Protein AF-A0A162K7T9-F1 (afdb_monomer_lite)

Organism: NCBI:txid1081108

Secondary structure (DSSP, 8-state):
--HHHHHHH-GGGS---STTTTT-HHHHHHHHHHHHHHHHHHHHH-SPPPGGGHHHHHHHHHHHHHHHHHH---TT-TTTTTTTT-----HHHHHHHHHHHHHTTGGGSHHHHTHHHHHHHTSS-------------------TT-TTHHHH--SSHHHHHHHHHHHHHHHHHHHHHHHHHHTSS----

Foldseek 3Di:
DQPLLCCVQPPVHHGDPDPVSVLCSLLSVLLVQVLLVQLLCCLVVVDHDDPVVVVVSSVVSLVCLVVCVVPPDDDPCNPVPPCPSPDRDDSVSNVVSNVVCVVVCSCVDPSNVCSNVVSVVVPVPPPPPPPDDDDDDPPPPPDPPCPCVVVVCCPDPVNVVVVVVVVVVVVVVVVVVVVVVVVVPDDDD

Radius of gyration: 26.21 Å; chains: 1; bounding box: 85×44×58 Å

Structure (mmCIF, N/CA/C/O backbone):
data_AF-A0A162K7T9-F1
#
_entry.id   AF-A0A162K7T9-F1
#
loop_
_atom_site.group_PDB
_atom_site.id
_atom_site.type_symbol
_atom_site.label_atom_id
_atom_site.label_alt_id
_atom_site.label_comp_id
_atom_site.label_asym_id
_atom_site.label_entity_id
_atom_site.label_seq_id
_atom_site.pdbx_PDB_ins_code
_atom_site.Cartn_x
_atom_site.Cartn_y
_atom_site.Cartn_z
_atom_site.occupancy
_atom_site.B_iso_or_equiv
_atom_site.auth_seq_id
_atom_site.auth_comp_id
_atom_site.auth_asym_id
_atom_site.auth_atom_id
_atom_site.pdbx_PDB_model_num
ATOM 1 N N . MET A 1 1 ? 4.043 -11.817 -2.270 1.00 51.88 1 MET A N 1
ATOM 2 C CA . MET A 1 1 ? 3.450 -10.883 -1.290 1.00 51.88 1 MET A CA 1
ATOM 3 C C . MET A 1 1 ? 3.401 -9.496 -1.921 1.00 51.88 1 MET A C 1
ATOM 5 O O . MET A 1 1 ? 4.073 -9.288 -2.923 1.00 51.88 1 MET A O 1
ATOM 9 N N . LEU A 1 2 ? 2.568 -8.576 -1.422 1.00 69.12 2 LEU A N 1
ATOM 10 C CA . LEU A 1 2 ? 2.570 -7.189 -1.908 1.00 69.12 2 LEU A CA 1
ATOM 11 C C . LEU A 1 2 ? 3.899 -6.535 -1.505 1.00 69.12 2 LEU A C 1
ATOM 13 O O . LEU A 1 2 ? 4.200 -6.490 -0.314 1.00 69.12 2 LEU A O 1
ATOM 17 N N . ALA A 1 3 ? 4.668 -6.033 -2.476 1.00 72.00 3 ALA A N 1
ATOM 18 C CA . ALA A 1 3 ? 6.040 -5.558 -2.263 1.00 72.00 3 ALA A CA 1
ATOM 19 C C . ALA A 1 3 ? 6.159 -4.510 -1.142 1.00 72.00 3 ALA A C 1
ATOM 21 O O . ALA A 1 3 ? 7.093 -4.579 -0.353 1.00 72.00 3 ALA A O 1
ATOM 22 N N . GLY A 1 4 ? 5.181 -3.605 -1.014 1.00 73.38 4 GLY A N 1
ATOM 23 C CA . GLY A 1 4 ? 5.159 -2.609 0.064 1.00 73.38 4 GLY A CA 1
ATOM 24 C C . GLY A 1 4 ? 4.856 -3.173 1.454 1.00 73.38 4 GLY A C 1
ATOM 25 O O . GLY A 1 4 ? 5.320 -2.636 2.449 1.00 73.38 4 GLY A O 1
ATOM 26 N N . ILE A 1 5 ? 4.113 -4.278 1.555 1.00 77.56 5 ILE A N 1
ATOM 27 C CA . ILE A 1 5 ? 3.886 -4.951 2.845 1.00 77.56 5 ILE A CA 1
ATOM 28 C C . ILE A 1 5 ? 5.135 -5.740 3.238 1.00 77.56 5 ILE A C 1
ATOM 30 O O . ILE A 1 5 ? 5.533 -5.734 4.398 1.00 77.56 5 ILE A O 1
ATOM 34 N N . GLU A 1 6 ? 5.763 -6.406 2.269 1.00 73.94 6 GLU A N 1
ATOM 35 C CA . GLU A 1 6 ? 6.984 -7.184 2.478 1.00 73.94 6 GLU A CA 1
ATOM 36 C C . GLU A 1 6 ? 8.161 -6.292 2.877 1.00 73.94 6 GLU A C 1
ATOM 38 O O . GLU A 1 6 ? 8.822 -6.583 3.865 1.00 73.94 6 GLU A O 1
ATOM 43 N N . SER A 1 7 ? 8.366 -5.155 2.206 1.00 74.88 7 SER A N 1
ATOM 44 C CA . SER A 1 7 ? 9.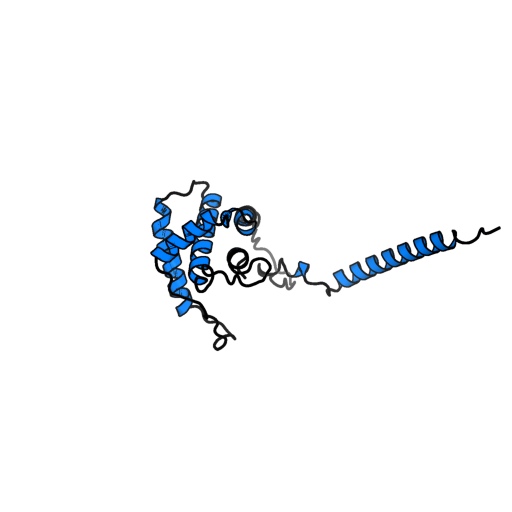427 -4.211 2.575 1.00 74.88 7 SER A CA 1
ATOM 45 C C . SER A 1 7 ? 9.265 -3.632 3.981 1.00 74.88 7 SER A C 1
ATOM 47 O O . SER A 1 7 ? 10.252 -3.245 4.594 1.00 74.88 7 SER A O 1
ATOM 49 N N . VAL A 1 8 ? 8.024 -3.537 4.472 1.00 77.44 8 VAL A N 1
ATOM 50 C CA . VAL A 1 8 ? 7.708 -2.933 5.773 1.00 77.44 8 VAL A CA 1
ATOM 51 C C . VAL A 1 8 ? 7.735 -3.964 6.901 1.00 77.44 8 VAL A C 1
ATOM 53 O O . VAL A 1 8 ? 8.314 -3.712 7.952 1.00 77.44 8 VAL A O 1
ATOM 56 N N . LEU A 1 9 ? 7.102 -5.123 6.710 1.00 76.75 9 LEU A N 1
ATOM 57 C CA . LEU A 1 9 ? 6.959 -6.143 7.756 1.00 76.75 9 LEU A CA 1
ATOM 58 C C . LEU A 1 9 ? 8.047 -7.217 7.716 1.00 76.75 9 LEU A C 1
ATOM 60 O O . LEU A 1 9 ? 8.221 -7.934 8.702 1.00 76.75 9 LEU A O 1
ATOM 64 N N . PHE A 1 10 ? 8.734 -7.366 6.585 1.00 77.75 10 PHE A N 1
ATOM 65 C CA . PHE A 1 10 ? 9.720 -8.416 6.354 1.00 77.75 10 PHE A CA 1
ATOM 66 C C . PHE A 1 10 ? 10.972 -7.894 5.625 1.00 77.75 10 PHE A C 1
ATOM 68 O O . PHE A 1 10 ? 11.331 -8.444 4.575 1.00 77.75 10 PHE A O 1
ATOM 75 N N . PRO A 1 11 ? 11.652 -6.840 6.121 1.00 68.56 11 PRO A N 1
ATO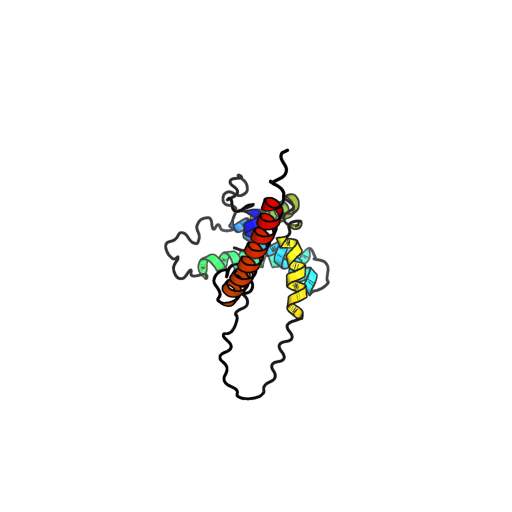M 76 C CA . PRO A 1 11 ? 12.896 -6.408 5.496 1.00 68.56 11 PRO A CA 1
ATOM 77 C C . PRO A 1 11 ? 13.895 -7.574 5.478 1.00 68.56 11 PRO A C 1
ATOM 79 O O . PRO A 1 11 ? 14.022 -8.328 6.442 1.00 68.56 11 PRO A O 1
ATOM 82 N N . GLU A 1 12 ? 14.546 -7.776 4.330 1.00 67.56 12 GLU A N 1
ATOM 83 C CA . GLU A 1 12 ? 15.472 -8.898 4.083 1.00 67.56 12 GLU A CA 1
ATOM 84 C C . GLU A 1 12 ? 14.843 -10.303 4.223 1.00 67.56 12 GLU A C 1
ATOM 86 O O . GLU A 1 12 ? 15.545 -11.307 4.350 1.00 67.56 12 GLU A O 1
ATOM 91 N N . GLY A 1 13 ? 13.509 -10.398 4.176 1.00 64.25 13 GLY A N 1
ATOM 92 C CA . GLY A 1 13 ? 12.773 -11.657 4.304 1.00 64.25 13 GLY A CA 1
ATOM 93 C C . GLY A 1 13 ? 12.639 -12.163 5.743 1.00 64.25 13 GLY A C 1
ATOM 94 O O . GLY A 1 13 ? 12.112 -13.257 5.956 1.00 64.25 13 GLY A O 1
ATOM 95 N N . GLN A 1 14 ? 13.079 -11.387 6.739 1.00 63.88 14 GLN A N 1
ATOM 96 C CA . GLN A 1 14 ? 12.895 -11.706 8.153 1.00 63.88 14 GLN A CA 1
ATOM 97 C C . GLN A 1 14 ? 11.735 -10.906 8.726 1.00 63.88 14 GLN A C 1
ATOM 99 O O . GLN A 1 14 ? 11.675 -9.692 8.563 1.00 63.88 14 GLN A O 1
ATOM 104 N N . LYS A 1 15 ? 10.815 -11.582 9.422 1.00 65.38 15 LYS A N 1
ATOM 105 C CA . LYS A 1 15 ? 9.697 -10.907 10.085 1.00 65.38 15 LYS A CA 1
ATOM 106 C C . LYS A 1 15 ? 10.239 -9.904 11.095 1.00 65.38 15 LYS A C 1
ATOM 108 O O . LYS A 1 15 ? 10.958 -10.295 12.013 1.00 65.38 15 LYS A O 1
ATOM 113 N N . LEU A 1 16 ? 9.845 -8.644 10.953 1.00 67.62 16 LEU A N 1
ATOM 114 C CA . LEU A 1 16 ? 10.204 -7.608 11.904 1.00 67.62 16 LEU A CA 1
ATOM 115 C C . LEU A 1 16 ? 9.576 -7.948 13.267 1.00 67.62 16 LEU A C 1
ATOM 117 O O . LEU A 1 16 ? 8.352 -8.012 13.405 1.00 67.62 16 LEU A O 1
ATOM 121 N N . GLU A 1 17 ? 10.410 -8.207 14.276 1.00 61.19 17 GLU A N 1
ATOM 122 C CA . GLU A 1 17 ? 9.952 -8.512 15.642 1.00 61.19 17 GLU A CA 1
ATOM 123 C C . GLU A 1 17 ? 9.748 -7.262 16.513 1.00 61.19 17 GLU A C 1
ATOM 125 O O . GLU A 1 17 ? 9.418 -7.378 17.703 1.00 61.19 17 GLU A O 1
ATOM 130 N N . GLU A 1 18 ? 9.937 -6.073 15.939 1.00 62.88 18 GLU A N 1
ATOM 131 C CA . GLU A 1 18 ? 9.784 -4.808 16.648 1.00 62.88 18 GLU A CA 1
ATOM 132 C C . GLU A 1 18 ? 8.355 -4.626 17.178 1.00 62.88 18 GLU A C 1
ATOM 134 O O . GLU A 1 18 ? 7.371 -5.068 16.579 1.00 62.88 18 GLU A O 1
ATOM 139 N N . GLU A 1 19 ? 8.235 -3.981 18.343 1.00 57.09 19 GLU A N 1
ATOM 140 C CA . GLU A 1 19 ? 6.956 -3.856 19.055 1.00 57.09 19 GLU A CA 1
ATOM 141 C C . GLU A 1 19 ? 5.883 -3.119 18.248 1.00 57.09 19 GLU A C 1
ATOM 143 O O . GLU A 1 19 ? 4.701 -3.421 18.401 1.00 57.09 19 GLU A O 1
ATOM 148 N N . TRP A 1 20 ? 6.272 -2.210 17.350 1.00 64.69 20 TRP A N 1
ATOM 149 C CA . TRP A 1 20 ? 5.328 -1.517 16.474 1.00 64.69 20 TRP A CA 1
ATOM 150 C C . TRP A 1 20 ? 4.831 -2.400 15.316 1.00 64.69 20 TRP A C 1
ATOM 152 O O . TRP A 1 20 ? 3.713 -2.216 14.854 1.00 64.69 20 TRP A O 1
ATOM 162 N N . ALA A 1 21 ? 5.594 -3.405 14.875 1.00 59.72 21 ALA A N 1
ATOM 163 C CA . ALA A 1 21 ? 5.170 -4.342 13.829 1.00 59.72 21 ALA A CA 1
ATOM 164 C C . ALA A 1 21 ? 4.362 -5.531 14.389 1.00 59.72 21 ALA A C 1
ATOM 166 O O . ALA A 1 21 ? 3.605 -6.191 13.665 1.00 59.72 21 ALA A O 1
ATOM 167 N N . LYS A 1 22 ? 4.477 -5.808 15.695 1.00 57.88 22 LYS A N 1
ATOM 168 C CA . LYS A 1 22 ? 3.726 -6.872 16.374 1.00 57.88 22 LYS A CA 1
ATOM 169 C C . LYS A 1 22 ? 2.227 -6.563 16.398 1.00 57.88 22 LYS A C 1
ATOM 171 O O . LYS A 1 22 ? 1.745 -5.746 17.173 1.00 57.88 22 LYS A O 1
ATOM 176 N N . GLY A 1 23 ? 1.476 -7.288 15.568 1.00 61.84 23 GLY A N 1
ATOM 177 C CA . GLY A 1 23 ? 0.011 -7.247 15.548 1.00 61.84 23 GLY A CA 1
ATOM 178 C C . GLY A 1 23 ? -0.592 -6.080 14.768 1.00 61.84 23 GLY A C 1
ATOM 179 O O . GLY A 1 23 ? -1.806 -5.924 14.814 1.00 61.84 23 GLY A O 1
ATOM 180 N N . GLN A 1 24 ? 0.229 -5.307 14.046 1.00 74.06 24 GLN A N 1
ATOM 181 C CA . GLN A 1 24 ? -0.216 -4.159 13.242 1.00 74.06 24 GLN A CA 1
ATOM 182 C C . GLN A 1 24 ? -0.278 -4.465 11.733 1.00 74.06 24 GLN A C 1
ATOM 184 O O . GLN A 1 24 ? -0.248 -3.572 10.890 1.00 74.06 24 GLN A O 1
ATOM 189 N N . THR A 1 25 ? -0.310 -5.747 11.355 1.00 83.00 25 THR A N 1
ATOM 190 C CA . THR A 1 25 ? -0.232 -6.178 9.951 1.00 83.00 25 THR A CA 1
ATOM 191 C C . THR A 1 25 ? -1.359 -5.585 9.108 1.00 83.00 25 THR A C 1
ATOM 193 O O . THR A 1 25 ? -1.114 -5.122 7.995 1.00 83.00 25 THR A O 1
ATOM 196 N N . THR A 1 26 ? -2.582 -5.551 9.638 1.00 88.19 26 THR A N 1
ATOM 197 C CA . THR A 1 26 ? -3.750 -5.025 8.917 1.00 88.19 26 THR A CA 1
ATOM 198 C C . THR A 1 26 ? -3.686 -3.507 8.769 1.00 88.19 26 THR A C 1
ATOM 200 O O . THR A 1 26 ? -4.075 -2.956 7.742 1.00 88.19 26 THR A O 1
ATOM 203 N N . GLU A 1 27 ? -3.170 -2.828 9.787 1.00 89.81 27 GLU A N 1
ATOM 204 C CA . GLU A 1 27 ? -2.948 -1.390 9.838 1.00 89.81 27 GLU A CA 1
ATOM 205 C C . GLU A 1 27 ? -1.896 -0.984 8.797 1.00 89.81 27 GLU A C 1
ATOM 207 O O . GLU A 1 27 ? -2.123 -0.049 8.028 1.00 89.81 27 GLU A O 1
ATOM 212 N N . VAL A 1 28 ? -0.796 -1.742 8.694 1.00 88.69 28 VAL A N 1
ATOM 213 C CA . VAL A 1 28 ? 0.230 -1.562 7.654 1.00 88.69 28 VAL A CA 1
ATOM 214 C C . VAL A 1 28 ? -0.359 -1.761 6.261 1.00 88.69 28 VAL A C 1
ATOM 216 O O . VAL A 1 28 ? -0.149 -0.922 5.388 1.00 88.69 28 VAL A O 1
ATOM 219 N N . VAL A 1 29 ? -1.147 -2.824 6.044 1.00 89.75 29 VAL A N 1
ATOM 220 C CA . VAL A 1 29 ? -1.851 -3.040 4.765 1.00 89.75 29 VAL A CA 1
ATOM 221 C C . VAL A 1 29 ? -2.704 -1.819 4.417 1.00 89.75 29 VAL A C 1
ATOM 223 O O . VAL A 1 29 ? -2.675 -1.347 3.281 1.00 89.75 29 VAL A O 1
ATOM 226 N N . ALA A 1 30 ? -3.445 -1.285 5.389 1.00 91.38 30 ALA A N 1
ATOM 227 C CA . ALA A 1 30 ? -4.316 -0.137 5.183 1.00 91.38 30 ALA A CA 1
ATOM 228 C C . ALA A 1 30 ? -3.534 1.126 4.783 1.00 91.38 30 ALA A C 1
ATOM 230 O O . ALA A 1 30 ? -3.926 1.811 3.835 1.00 91.38 30 ALA A O 1
ATOM 231 N N . ALA A 1 31 ? -2.417 1.406 5.459 1.00 91.38 31 ALA A N 1
ATOM 232 C CA . ALA A 1 31 ? -1.551 2.537 5.137 1.00 91.38 31 ALA A CA 1
ATOM 233 C C . ALA A 1 31 ? -0.890 2.383 3.758 1.00 91.38 31 ALA A C 1
ATOM 235 O O . ALA A 1 31 ? -0.884 3.328 2.967 1.00 91.38 31 ALA A O 1
ATOM 236 N N . VAL A 1 32 ? -0.407 1.183 3.418 1.00 90.56 32 VAL A N 1
ATOM 237 C CA . VAL A 1 32 ? 0.152 0.891 2.089 1.00 90.56 32 VAL A CA 1
ATOM 238 C C . VAL A 1 32 ? -0.901 1.117 1.003 1.00 90.56 32 VAL A C 1
ATOM 240 O O . VAL A 1 32 ? -0.631 1.829 0.037 1.00 90.56 32 VAL A O 1
ATOM 243 N N . LEU A 1 33 ? -2.119 0.588 1.170 1.00 91.38 33 LEU A N 1
ATOM 244 C CA . LEU A 1 33 ? -3.219 0.801 0.222 1.00 91.38 33 LEU A CA 1
ATOM 245 C C . LEU A 1 33 ? -3.550 2.285 0.048 1.00 91.38 33 LEU A C 1
ATOM 247 O O . LEU A 1 33 ? -3.782 2.732 -1.077 1.00 91.38 33 LEU A O 1
ATOM 251 N N . TYR A 1 34 ? -3.539 3.055 1.137 1.00 91.88 34 TYR A N 1
ATOM 252 C CA . TYR A 1 34 ? -3.752 4.496 1.088 1.00 91.88 34 TYR A CA 1
ATOM 253 C C . TYR A 1 34 ? -2.683 5.182 0.238 1.00 91.88 34 TYR A C 1
ATOM 255 O O . TYR A 1 34 ? -3.016 5.826 -0.755 1.00 91.88 34 TYR A O 1
ATOM 263 N N . HIS A 1 35 ? -1.403 4.987 0.555 1.00 89.94 35 HIS A N 1
ATOM 264 C CA . HIS A 1 35 ? -0.312 5.634 -0.173 1.00 89.94 35 HIS A CA 1
ATOM 265 C C . HIS A 1 35 ? -0.255 5.223 -1.646 1.00 89.94 35 HIS A C 1
ATOM 267 O O . HIS A 1 35 ? -0.051 6.082 -2.504 1.00 89.94 35 HIS A O 1
ATOM 273 N N . VAL A 1 36 ? -0.512 3.951 -1.961 1.00 90.25 36 VAL A N 1
ATOM 274 C CA . VAL A 1 36 ? -0.619 3.478 -3.349 1.00 90.25 36 VAL A CA 1
ATOM 275 C C . VAL A 1 36 ? -1.760 4.182 -4.080 1.00 90.25 36 VAL A C 1
ATOM 277 O O . VAL A 1 36 ? -1.550 4.693 -5.177 1.00 90.25 36 VAL A O 1
ATOM 280 N N . THR A 1 37 ? -2.946 4.263 -3.469 1.00 89.12 37 THR A N 1
ATOM 281 C CA . THR A 1 37 ? -4.121 4.917 -4.070 1.00 89.12 37 THR A CA 1
ATOM 282 C C . THR A 1 37 ? -3.846 6.392 -4.341 1.00 89.12 37 THR A C 1
ATOM 284 O O . THR A 1 37 ? -4.098 6.880 -5.442 1.00 89.12 37 THR A O 1
ATOM 287 N N . MET A 1 38 ? -3.260 7.089 -3.366 1.00 87.50 38 MET A N 1
ATOM 288 C CA . MET A 1 38 ? -2.898 8.499 -3.496 1.00 87.50 38 MET A CA 1
ATOM 289 C C . MET A 1 38 ? -1.860 8.720 -4.595 1.00 87.50 38 MET A C 1
ATOM 291 O O . MET A 1 38 ? -2.005 9.625 -5.416 1.00 87.50 38 MET A O 1
ATOM 295 N N . ARG A 1 39 ? -0.820 7.880 -4.643 1.00 87.06 39 ARG A N 1
ATOM 296 C CA . ARG A 1 39 ? 0.234 7.975 -5.655 1.00 87.06 39 ARG A CA 1
ATOM 297 C C . ARG A 1 39 ? -0.310 7.705 -7.053 1.00 87.06 39 ARG A C 1
ATOM 299 O O . ARG A 1 39 ? -0.008 8.460 -7.972 1.00 87.06 39 ARG A O 1
ATOM 306 N N . PHE A 1 40 ? -1.143 6.679 -7.197 1.00 85.88 40 PHE A N 1
ATOM 307 C CA . PHE A 1 40 ? -1.804 6.336 -8.451 1.00 85.88 40 PHE A CA 1
ATOM 308 C C . PHE A 1 40 ? -2.685 7.483 -8.961 1.00 85.88 40 PHE A C 1
ATOM 310 O O . PHE A 1 40 ? -2.580 7.869 -10.125 1.00 85.88 40 PHE A O 1
ATOM 317 N N . GLN A 1 41 ? -3.509 8.076 -8.093 1.00 84.12 41 GLN A N 1
ATOM 318 C CA . GLN A 1 41 ? -4.354 9.221 -8.448 1.00 84.12 41 GLN A CA 1
ATOM 319 C C . GLN A 1 41 ? -3.528 10.448 -8.843 1.00 84.12 41 GLN A C 1
ATOM 321 O O . GLN A 1 41 ? -3.837 11.085 -9.846 1.00 84.12 41 GLN A O 1
ATOM 326 N N . ALA A 1 42 ? -2.450 10.747 -8.114 1.00 84.56 42 ALA A N 1
ATOM 327 C CA . ALA A 1 42 ? -1.571 11.870 -8.437 1.00 84.56 42 ALA A CA 1
ATOM 328 C C . ALA A 1 42 ? -0.942 11.738 -9.835 1.00 84.56 42 ALA A C 1
ATOM 330 O O . ALA A 1 42 ? -0.848 12.723 -10.565 1.00 84.56 42 ALA A O 1
ATOM 331 N N . ILE A 1 43 ? -0.532 10.523 -10.220 1.00 83.75 43 ILE A N 1
ATOM 332 C CA . ILE A 1 43 ? 0.072 10.259 -11.533 1.00 83.75 43 ILE A CA 1
ATOM 333 C C . ILE A 1 43 ? -0.988 10.295 -12.643 1.00 83.75 43 ILE A C 1
ATOM 335 O O . ILE A 1 43 ? -0.768 10.916 -13.677 1.00 83.75 43 ILE A O 1
ATOM 339 N N . THR A 1 44 ? -2.137 9.646 -12.436 1.00 81.25 44 THR A N 1
ATOM 340 C CA . THR A 1 44 ? -3.169 9.483 -13.478 1.00 81.25 44 THR A CA 1
ATOM 341 C C . THR A 1 44 ? -4.017 10.730 -13.704 1.00 81.25 44 THR A C 1
ATOM 343 O O . THR A 1 44 ? -4.339 11.047 -14.846 1.00 81.25 44 THR A O 1
ATOM 346 N N . ALA A 1 45 ? -4.378 11.456 -12.644 1.00 78.94 45 ALA A N 1
ATOM 347 C CA . ALA A 1 45 ? -5.172 12.675 -12.759 1.00 78.94 45 ALA A CA 1
ATOM 348 C C . ALA A 1 45 ? -4.313 13.902 -13.099 1.00 78.94 45 ALA A C 1
ATOM 350 O O . ALA A 1 45 ? -4.850 14.914 -13.541 1.00 78.94 45 ALA A O 1
ATOM 351 N N . GLY A 1 46 ? -2.995 13.846 -12.864 1.00 67.81 46 GLY A N 1
ATOM 352 C CA . GLY A 1 46 ? -2.090 14.987 -13.038 1.00 67.81 46 GLY A CA 1
ATOM 353 C C . GLY A 1 46 ? -2.390 16.168 -12.102 1.00 67.81 46 GLY A C 1
ATOM 354 O O . GLY A 1 46 ? -1.876 17.265 -12.313 1.00 67.81 46 GLY A O 1
ATOM 355 N N . VAL A 1 47 ? -3.229 15.962 -11.081 1.00 62.78 47 VAL A N 1
ATOM 356 C CA . VAL A 1 47 ? -3.627 16.972 -10.094 1.00 62.78 47 VAL A CA 1
ATOM 357 C C . VAL A 1 47 ? -2.941 16.652 -8.763 1.00 62.78 47 VAL A C 1
ATOM 359 O O . VAL A 1 47 ? -2.900 15.482 -8.367 1.00 62.78 47 VAL A O 1
ATOM 362 N N . PRO A 1 48 ? -2.389 17.657 -8.057 1.00 62.88 48 PRO A N 1
ATOM 363 C CA . PRO A 1 48 ? -1.849 17.450 -6.724 1.00 62.88 48 PRO A CA 1
ATOM 364 C C . PRO A 1 48 ? -2.923 16.910 -5.780 1.00 62.88 48 PRO A C 1
ATOM 366 O O . PRO A 1 48 ? -4.086 17.302 -5.826 1.00 62.88 48 PRO A O 1
ATOM 369 N N . 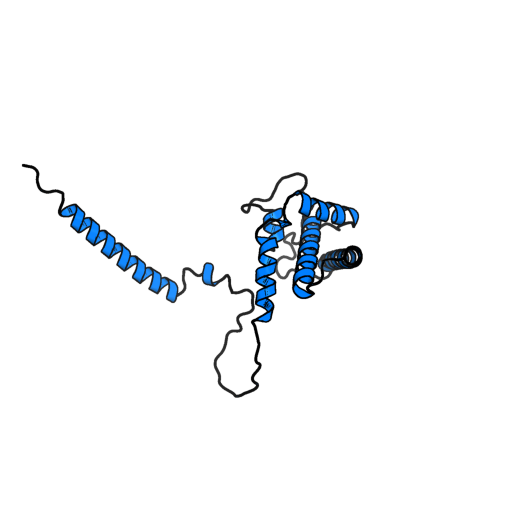ILE A 1 49 ? -2.492 16.002 -4.913 1.00 65.69 49 ILE A N 1
ATOM 370 C CA . ILE A 1 49 ? -3.304 15.401 -3.862 1.00 65.69 49 ILE A CA 1
ATOM 371 C C . ILE A 1 49 ? -3.952 16.499 -3.007 1.00 65.69 49 ILE A C 1
ATOM 373 O O . ILE A 1 49 ? -3.249 17.272 -2.356 1.00 65.69 49 ILE A O 1
ATOM 377 N N . ASP A 1 50 ? -5.283 16.531 -2.991 1.00 69.69 50 ASP A N 1
ATOM 378 C CA . ASP A 1 50 ? -6.065 17.408 -2.122 1.00 69.69 50 ASP A CA 1
ATOM 379 C C . ASP A 1 50 ? -6.363 16.717 -0.780 1.00 69.69 50 ASP A C 1
ATOM 381 O O . ASP A 1 50 ? -6.709 15.530 -0.739 1.00 69.69 50 ASP A O 1
ATOM 385 N N . SER A 1 51 ? -6.264 17.465 0.322 1.00 70.50 51 SER A N 1
ATOM 386 C CA . SER A 1 51 ? -6.616 16.992 1.666 1.00 70.50 51 SER A CA 1
ATOM 387 C C . SER A 1 51 ? -8.071 16.533 1.765 1.00 70.50 51 SER A C 1
ATOM 389 O O . SER A 1 51 ? -8.373 15.630 2.548 1.00 70.50 51 SER A O 1
ATOM 391 N N . ASP A 1 52 ? -8.956 17.079 0.928 1.00 77.12 52 ASP A N 1
ATOM 392 C CA . ASP A 1 52 ? -10.376 16.711 0.899 1.00 77.12 52 ASP A CA 1
ATOM 393 C C . ASP A 1 52 ? -10.601 15.262 0.430 1.00 77.12 52 ASP A C 1
ATOM 395 O O . ASP A 1 52 ? -11.608 14.635 0.771 1.00 77.12 52 ASP A O 1
ATOM 399 N N . SER A 1 53 ? -9.623 14.674 -0.270 1.00 79.88 53 SER A N 1
ATOM 400 C CA . SER A 1 53 ? -9.669 13.276 -0.721 1.00 79.88 53 SER A CA 1
ATOM 401 C C . SER A 1 53 ? -9.339 12.272 0.393 1.00 79.88 53 SER A C 1
ATOM 403 O O . SER A 1 53 ? -9.640 11.084 0.266 1.00 79.88 53 SER A O 1
ATOM 405 N N . TYR A 1 54 ? -8.782 12.724 1.522 1.00 85.31 54 TYR A N 1
ATOM 406 C CA . TYR A 1 54 ? -8.352 11.846 2.615 1.00 85.31 54 TYR A CA 1
ATOM 407 C C . TYR A 1 54 ? -9.512 11.064 3.244 1.00 85.31 54 TYR A C 1
ATOM 409 O O . TYR A 1 54 ? -9.501 9.833 3.325 1.00 85.31 54 TYR A O 1
ATOM 417 N N . ALA A 1 55 ? -10.542 11.784 3.696 1.00 87.88 55 ALA A N 1
ATOM 418 C CA . ALA A 1 55 ? -11.680 11.207 4.402 1.00 87.88 55 ALA A CA 1
ATOM 419 C C . ALA A 1 55 ? -12.455 10.146 3.588 1.00 87.88 55 ALA A C 1
ATOM 421 O O . ALA A 1 55 ? -12.746 9.087 4.162 1.00 87.88 55 ALA A O 1
ATOM 422 N N . PRO A 1 56 ? -12.792 10.366 2.297 1.00 90.06 56 PRO A N 1
ATOM 423 C CA . PRO A 1 56 ? -13.475 9.351 1.499 1.00 90.06 56 PRO A CA 1
ATOM 424 C C . PRO A 1 56 ? -12.596 8.123 1.237 1.00 90.06 56 PRO A C 1
ATOM 426 O O . PRO A 1 56 ? -13.083 7.005 1.399 1.00 90.06 56 PRO A O 1
ATOM 429 N N . ILE A 1 57 ? -11.306 8.299 0.929 1.00 90.44 57 ILE A N 1
ATOM 430 C CA . ILE A 1 57 ? -10.393 7.178 0.652 1.00 90.44 57 ILE A CA 1
ATOM 431 C C . ILE A 1 57 ? -10.185 6.323 1.903 1.00 90.44 57 ILE A C 1
ATOM 433 O O . ILE A 1 57 ? -10.304 5.100 1.844 1.00 90.44 57 ILE A O 1
ATOM 437 N N . ARG A 1 58 ? -9.970 6.950 3.065 1.00 93.06 58 ARG A N 1
ATOM 438 C CA . ARG A 1 58 ? -9.880 6.233 4.345 1.00 93.06 58 ARG A CA 1
ATOM 439 C C . ARG A 1 58 ? -11.128 5.394 4.612 1.00 93.06 58 ARG A C 1
ATOM 441 O O . ARG A 1 58 ? -11.021 4.233 5.001 1.00 93.06 58 ARG A O 1
ATOM 448 N N . LYS A 1 59 ? -12.321 5.971 4.420 1.00 93.12 59 LYS A N 1
ATOM 449 C CA . LYS A 1 59 ? -13.588 5.256 4.635 1.00 93.12 59 LYS A CA 1
ATOM 450 C C . LYS A 1 59 ? -13.707 4.047 3.704 1.00 93.12 59 LYS A C 1
ATOM 452 O O . LYS A 1 59 ? -14.148 2.989 4.151 1.00 93.12 59 LYS A O 1
ATOM 457 N N . GLU A 1 60 ? -13.305 4.204 2.448 1.00 93.31 60 GLU A N 1
ATOM 458 C CA . GLU A 1 60 ? -13.352 3.133 1.457 1.00 93.31 60 GLU A CA 1
ATOM 459 C C . GLU A 1 60 ? -12.376 2.002 1.796 1.00 93.31 60 GLU A C 1
ATOM 461 O O . GLU A 1 60 ? -12.780 0.844 1.846 1.00 93.31 60 GLU A O 1
ATOM 466 N N . ILE A 1 61 ? -11.129 2.321 2.151 1.00 93.19 61 ILE A N 1
ATOM 467 C CA . ILE A 1 61 ? -10.128 1.315 2.536 1.00 93.19 61 ILE A CA 1
ATOM 468 C C . ILE A 1 61 ? -10.589 0.523 3.764 1.00 93.19 61 ILE A C 1
ATOM 470 O O . ILE A 1 61 ? -10.563 -0.707 3.747 1.00 93.19 61 ILE A O 1
ATOM 474 N N . LEU A 1 62 ? -11.078 1.195 4.812 1.00 92.75 62 LEU A N 1
ATOM 475 C CA . LEU A 1 62 ? -11.598 0.511 6.003 1.00 92.75 62 LEU A CA 1
ATOM 476 C C . LEU A 1 62 ? -12.809 -0.378 5.677 1.00 92.75 62 LEU A C 1
ATOM 478 O O . LEU A 1 62 ? -12.949 -1.467 6.237 1.00 92.75 62 LEU A O 1
ATOM 482 N N . SER A 1 63 ? -13.671 0.063 4.756 1.00 92.50 63 SER A N 1
ATOM 483 C CA . SER A 1 63 ? -14.801 -0.726 4.256 1.00 92.50 63 SER A CA 1
ATOM 484 C C . SER A 1 63 ? -14.324 -1.980 3.515 1.00 92.50 63 SER A C 1
ATOM 486 O O . SER A 1 63 ? -14.781 -3.080 3.830 1.00 92.50 63 SER A O 1
ATOM 488 N N . ILE A 1 64 ? -13.365 -1.842 2.593 1.00 91.81 64 ILE A N 1
ATOM 489 C CA . ILE A 1 64 ? -12.778 -2.953 1.830 1.00 91.81 64 ILE A CA 1
ATOM 49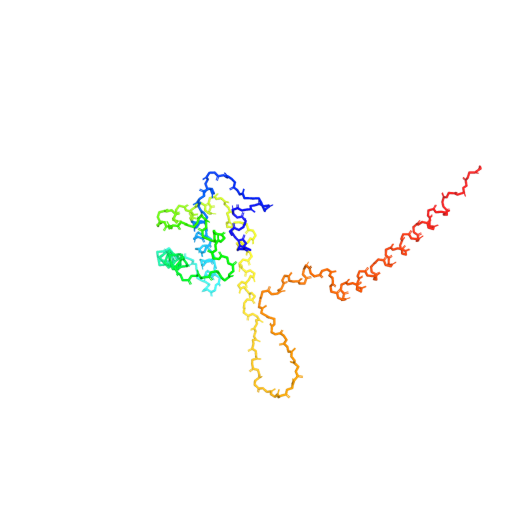0 C C . ILE A 1 64 ? -12.125 -3.969 2.770 1.00 91.81 64 ILE A C 1
ATOM 492 O O . ILE A 1 64 ? -12.426 -5.156 2.677 1.00 91.81 64 ILE A O 1
ATOM 496 N N . LEU A 1 65 ? -11.300 -3.525 3.722 1.00 90.19 65 LEU A N 1
ATOM 497 C CA . LEU A 1 65 ? -10.650 -4.415 4.691 1.00 90.19 65 LEU A CA 1
ATOM 498 C C . LEU A 1 65 ? -11.671 -5.144 5.578 1.00 90.19 65 LEU A C 1
ATOM 500 O O . LEU A 1 65 ? -11.509 -6.326 5.885 1.00 90.19 65 LEU A O 1
ATOM 504 N N . GLY A 1 66 ? -12.757 -4.464 5.955 1.00 87.75 66 GLY A N 1
ATOM 505 C CA . GLY A 1 66 ? -13.857 -5.068 6.705 1.00 87.75 66 GLY A CA 1
ATOM 506 C C . GLY A 1 66 ? -14.639 -6.120 5.908 1.00 87.75 66 GLY A C 1
ATOM 507 O O . GLY A 1 66 ? -15.085 -7.115 6.486 1.00 87.75 66 GLY A O 1
ATOM 508 N N . LYS A 1 67 ? -14.803 -5.917 4.595 1.00 89.19 67 LYS A N 1
ATOM 509 C CA . LYS A 1 67 ? -15.444 -6.877 3.682 1.00 89.19 67 LYS A CA 1
ATOM 510 C C . LYS A 1 67 ? -14.539 -8.052 3.348 1.00 89.19 67 LYS A C 1
ATOM 512 O O . LYS A 1 67 ? -15.023 -9.178 3.340 1.00 89.19 67 LYS A O 1
ATOM 517 N N . ALA A 1 68 ? -13.240 -7.815 3.159 1.00 86.94 68 ALA A N 1
ATOM 518 C CA . ALA A 1 68 ? -12.267 -8.843 2.802 1.00 86.94 68 ALA A CA 1
ATOM 519 C C . ALA A 1 68 ? -12.352 -10.049 3.749 1.00 86.94 68 ALA A C 1
ATOM 521 O O . ALA A 1 68 ? -12.473 -11.179 3.292 1.00 86.94 68 ALA A O 1
ATOM 522 N N . ARG A 1 69 ? -12.443 -9.804 5.063 1.00 80.56 69 ARG A N 1
ATOM 523 C CA . ARG A 1 69 ? -12.598 -10.864 6.074 1.00 80.56 69 ARG A CA 1
ATOM 524 C C . ARG A 1 69 ? -13.859 -11.724 5.911 1.00 80.56 69 ARG A C 1
ATOM 526 O O . ARG A 1 69 ? -13.887 -12.860 6.371 1.00 80.56 69 ARG A O 1
ATOM 533 N N . LYS A 1 70 ? -14.932 -11.169 5.349 1.00 83.75 70 LYS A N 1
ATOM 534 C CA . LYS A 1 70 ? -16.235 -11.838 5.214 1.00 83.75 70 LYS A CA 1
ATOM 535 C C . LYS A 1 70 ? -16.414 -12.500 3.853 1.00 83.75 70 LYS A C 1
ATOM 537 O O . LYS A 1 70 ? -17.139 -13.481 3.756 1.00 83.75 70 LYS A O 1
ATOM 542 N N . GLU A 1 71 ? -15.813 -11.917 2.823 1.00 85.88 71 GLU A N 1
ATOM 543 C CA . GLU A 1 71 ? -16.093 -12.240 1.424 1.00 85.88 71 GLU A CA 1
ATOM 544 C C . GLU A 1 71 ? -14.956 -13.029 0.760 1.00 85.88 71 GLU A C 1
ATOM 546 O O . GLU A 1 71 ? -15.207 -13.757 -0.198 1.00 85.88 71 GLU A O 1
ATOM 551 N N . VAL A 1 72 ? -13.716 -12.933 1.258 1.00 83.19 72 VAL A N 1
ATOM 552 C CA . VAL A 1 72 ? -12.576 -13.656 0.680 1.00 83.19 72 VAL A CA 1
ATOM 553 C C . VAL A 1 72 ? -12.517 -15.072 1.246 1.00 83.19 72 VAL A C 1
ATOM 555 O O . VAL A 1 72 ? -12.298 -15.281 2.440 1.00 83.19 72 VAL A O 1
ATOM 558 N N . VAL A 1 73 ? -12.690 -16.048 0.357 1.00 77.06 73 VAL A N 1
ATOM 559 C CA . VAL A 1 73 ? -12.576 -17.478 0.654 1.00 77.06 73 VAL A CA 1
ATOM 560 C C . VAL A 1 73 ? -11.237 -17.985 0.129 1.00 77.06 73 VAL A C 1
ATOM 562 O O . VAL A 1 73 ? -10.938 -17.851 -1.058 1.00 77.06 73 VAL A O 1
ATOM 565 N N . PHE A 1 74 ? -10.431 -18.584 1.005 1.00 71.62 74 PHE A N 1
ATOM 566 C CA . PHE A 1 74 ? -9.161 -19.191 0.620 1.00 71.62 74 PHE A CA 1
ATOM 567 C C . PHE A 1 74 ? -9.362 -20.655 0.237 1.00 71.62 74 PHE A C 1
ATOM 569 O O . PHE A 1 74 ? -9.476 -21.522 1.101 1.00 71.62 74 PHE A O 1
ATOM 576 N N . VAL A 1 75 ? -9.366 -20.943 -1.064 1.00 69.38 75 VAL A N 1
ATOM 577 C CA . VAL A 1 75 ? -9.435 -22.325 -1.555 1.00 69.38 75 VAL A CA 1
ATOM 578 C C . VAL A 1 75 ? -8.137 -23.053 -1.186 1.00 69.38 75 VAL A C 1
ATOM 580 O O . VAL A 1 75 ? -7.066 -22.699 -1.675 1.00 69.38 75 VAL A O 1
ATOM 583 N N . GLY A 1 76 ? -8.233 -24.066 -0.319 1.00 67.38 76 GLY A N 1
ATOM 584 C CA . GLY A 1 76 ? -7.101 -24.907 0.095 1.00 67.38 76 GLY A CA 1
ATOM 585 C C . GLY A 1 76 ? -6.332 -24.444 1.340 1.00 67.38 76 GLY A C 1
ATOM 586 O O . GLY A 1 76 ? -5.338 -25.076 1.689 1.00 67.38 76 GLY A O 1
ATOM 587 N N . ALA A 1 77 ? -6.779 -23.385 2.025 1.00 61.31 77 ALA A N 1
ATOM 588 C CA . ALA A 1 77 ? -6.163 -22.886 3.265 1.00 61.31 77 ALA A CA 1
ATOM 589 C C . ALA A 1 77 ? -7.192 -22.608 4.379 1.00 61.31 77 ALA A C 1
ATOM 591 O O . ALA A 1 77 ? -6.945 -21.806 5.278 1.00 61.31 77 ALA A O 1
ATOM 592 N N . GLU A 1 78 ? -8.346 -23.276 4.313 1.00 56.56 78 GLU A N 1
ATOM 593 C CA . GLU A 1 78 ? -9.504 -23.059 5.194 1.00 56.56 78 GLU A CA 1
ATOM 594 C C . GLU A 1 78 ? -9.164 -23.261 6.685 1.00 56.56 78 GLU A C 1
ATOM 596 O O . GLU A 1 78 ? -9.641 -22.500 7.524 1.00 56.56 78 GLU A O 1
ATOM 601 N N . ASP A 1 79 ? -8.247 -24.187 6.997 1.00 53.38 79 ASP A N 1
ATOM 602 C CA . ASP A 1 79 ? -7.790 -24.499 8.363 1.00 53.38 79 ASP A CA 1
ATOM 603 C C . ASP A 1 79 ? -6.411 -23.903 8.720 1.00 53.38 79 ASP A C 1
ATOM 605 O O . ASP A 1 79 ? -5.907 -24.100 9.825 1.00 53.38 79 ASP A O 1
ATOM 609 N N . ALA A 1 80 ? -5.762 -23.179 7.802 1.00 62.25 80 ALA A N 1
ATOM 610 C CA . ALA A 1 80 ? -4.343 -22.820 7.920 1.00 62.25 80 ALA A CA 1
ATOM 611 C C . ALA A 1 80 ? -4.074 -21.499 8.663 1.00 62.25 80 ALA A C 1
ATOM 613 O O . ALA A 1 80 ? -2.994 -20.930 8.516 1.00 62.25 80 ALA A O 1
ATOM 614 N N . GLY A 1 81 ? -5.048 -20.969 9.410 1.00 68.31 81 GLY A N 1
ATOM 615 C CA . GLY A 1 81 ? -4.888 -19.661 10.051 1.00 68.31 81 GLY A CA 1
ATOM 616 C C . GLY A 1 81 ? -4.687 -18.540 9.024 1.00 68.31 81 GLY A C 1
ATOM 617 O O . GLY A 1 81 ? -3.924 -17.610 9.252 1.00 68.31 81 GLY A O 1
ATOM 618 N N . ALA A 1 82 ? -5.346 -18.614 7.860 1.00 71.62 82 ALA A N 1
ATOM 619 C CA . ALA A 1 82 ? -5.156 -17.650 6.765 1.00 71.62 82 ALA A CA 1
ATOM 620 C C . ALA A 1 82 ? -5.456 -16.187 7.163 1.00 71.62 82 ALA A C 1
ATOM 622 O O . ALA A 1 82 ? -4.974 -15.251 6.529 1.00 71.62 82 ALA A O 1
ATOM 623 N N . TRP A 1 83 ? -6.236 -15.997 8.229 1.00 79.88 83 TRP A N 1
ATOM 624 C CA . TRP A 1 83 ? -6.550 -14.700 8.829 1.00 79.88 83 TRP A CA 1
ATOM 625 C C . TRP A 1 83 ? -5.813 -14.451 10.154 1.00 79.88 83 TRP A C 1
ATOM 627 O O . TRP A 1 83 ? -6.185 -13.542 10.899 1.00 79.88 83 TRP A O 1
ATOM 637 N N . ASP A 1 84 ? -4.799 -15.248 10.490 1.00 77.88 84 ASP A N 1
ATOM 638 C CA . ASP A 1 84 ? -4.035 -15.075 11.722 1.00 77.88 84 ASP A CA 1
ATOM 639 C C . ASP A 1 84 ? -3.326 -13.721 11.717 1.00 77.88 84 ASP A C 1
ATOM 641 O O . ASP A 1 84 ? -2.664 -13.323 10.759 1.00 77.88 84 ASP A O 1
ATOM 645 N N . GLY A 1 85 ? -3.505 -12.977 12.807 1.00 77.31 85 GLY A N 1
ATOM 646 C CA . GLY A 1 85 ? -3.030 -11.598 12.909 1.00 77.31 85 GLY A CA 1
ATOM 647 C C . GLY A 1 85 ? -3.902 -10.566 12.184 1.00 77.31 85 GLY A C 1
ATOM 648 O O . GLY A 1 85 ? -3.607 -9.380 12.292 1.00 77.31 85 GLY A O 1
ATOM 649 N N . TRP A 1 86 ? -4.990 -10.967 11.509 1.00 85.88 86 TRP A N 1
ATOM 650 C CA . TRP A 1 86 ? -5.936 -10.023 10.911 1.00 85.88 86 TRP A CA 1
ATOM 651 C C . TRP A 1 86 ? -6.868 -9.413 11.961 1.00 85.88 86 TRP A C 1
ATOM 653 O O . TRP A 1 86 ? -7.712 -10.075 12.586 1.00 85.88 86 TRP A O 1
ATOM 663 N N . THR A 1 87 ? -6.764 -8.102 12.099 1.00 87.25 87 THR A N 1
ATOM 664 C CA . THR A 1 87 ? -7.442 -7.273 13.095 1.00 87.25 87 THR A CA 1
ATOM 665 C C . THR A 1 87 ? -8.396 -6.296 12.421 1.00 87.25 87 THR A C 1
ATOM 667 O O . THR A 1 87 ? -8.275 -5.955 11.247 1.00 87.25 87 THR A O 1
ATOM 670 N N . THR A 1 88 ? -9.407 -5.841 13.160 1.00 88.31 88 THR A N 1
ATOM 671 C CA . THR A 1 88 ? -10.251 -4.744 12.679 1.00 88.31 88 THR A CA 1
ATOM 672 C C . THR A 1 88 ? -9.522 -3.427 12.915 1.00 88.31 88 THR A C 1
ATOM 674 O O . THR A 1 88 ? -9.383 -3.006 14.063 1.00 88.31 88 THR A O 1
ATOM 677 N N . VAL A 1 89 ? -9.121 -2.764 11.833 1.00 89.12 89 VAL A N 1
ATOM 678 C CA . VAL A 1 89 ? -8.437 -1.466 11.880 1.00 89.12 89 VAL A CA 1
ATOM 679 C C . VAL A 1 89 ? -9.412 -0.367 12.306 1.00 89.12 89 VAL A C 1
ATOM 681 O O . VAL A 1 89 ? -10.468 -0.182 11.695 1.00 89.12 89 VAL A O 1
ATOM 684 N N . LYS A 1 90 ? -9.069 0.390 13.354 1.00 90.75 90 LYS A N 1
ATOM 685 C CA . LYS A 1 90 ? -9.819 1.593 13.749 1.00 90.75 90 LYS A CA 1
ATOM 686 C C . LYS A 1 90 ? -9.293 2.804 12.985 1.00 90.75 90 LYS A C 1
ATOM 688 O O . LYS A 1 90 ? -8.118 2.867 12.647 1.00 90.75 90 LYS A O 1
ATOM 693 N N . ALA A 1 91 ? -10.137 3.819 12.795 1.00 90.19 91 ALA A N 1
ATOM 694 C CA . ALA A 1 91 ? -9.744 5.044 12.089 1.00 90.19 91 ALA A CA 1
ATOM 695 C C . ALA A 1 91 ? -8.509 5.730 12.704 1.00 90.19 91 ALA A C 1
ATOM 697 O O . ALA A 1 91 ? -7.650 6.196 11.971 1.00 90.19 91 ALA A O 1
ATOM 698 N N . LYS A 1 92 ? -8.391 5.734 14.038 1.00 90.00 92 LYS A N 1
ATOM 699 C CA . LYS A 1 92 ? -7.225 6.297 14.732 1.00 90.00 92 LYS A CA 1
ATOM 700 C C . LYS A 1 92 ? -5.936 5.525 14.431 1.00 90.00 92 LYS A C 1
ATOM 702 O O . LYS A 1 92 ? -4.899 6.145 14.240 1.00 90.00 92 LYS A O 1
ATOM 707 N N . ASP A 1 93 ? -6.015 4.198 14.401 1.00 89.44 93 ASP A N 1
ATOM 708 C CA . ASP A 1 93 ? -4.855 3.331 14.172 1.00 89.44 93 ASP A CA 1
ATOM 709 C C . ASP A 1 93 ? -4.421 3.404 12.698 1.00 89.44 93 ASP A C 1
ATOM 711 O O . ASP A 1 93 ? -3.233 3.440 12.401 1.00 89.44 93 ASP A O 1
ATOM 715 N N . PHE A 1 94 ? -5.387 3.550 11.783 1.00 90.69 94 PHE A N 1
ATOM 716 C CA . PHE A 1 94 ? -5.131 3.899 10.386 1.00 90.69 94 PHE A CA 1
ATOM 717 C C . PHE A 1 94 ? -4.383 5.230 10.258 1.00 90.69 94 PHE A C 1
ATOM 719 O O . PHE A 1 94 ? -3.338 5.276 9.619 1.00 90.69 94 PHE A O 1
ATOM 726 N N . ASP A 1 95 ? -4.903 6.302 10.871 1.00 89.88 95 ASP A N 1
ATOM 727 C CA . ASP A 1 95 ? -4.297 7.636 10.779 1.00 89.88 95 ASP A CA 1
ATOM 728 C C . ASP A 1 95 ? -2.867 7.623 11.350 1.00 89.88 95 ASP A C 1
ATOM 730 O O . ASP A 1 95 ? -1.948 8.160 10.738 1.00 89.88 95 ASP A O 1
ATOM 734 N N . ALA A 1 96 ? -2.665 6.951 12.489 1.00 89.62 96 ALA A N 1
ATOM 735 C CA . ALA A 1 96 ? -1.346 6.787 13.093 1.00 89.62 96 ALA A CA 1
ATOM 736 C C . ALA A 1 96 ? -0.376 6.040 12.167 1.00 89.62 96 ALA A C 1
ATOM 738 O O . ALA A 1 96 ? 0.772 6.452 12.029 1.00 89.62 96 ALA A O 1
ATOM 739 N N . MET A 1 97 ? -0.835 4.976 11.503 1.00 89.31 97 MET A N 1
ATOM 740 C CA . MET A 1 97 ? 0.010 4.200 10.597 1.00 89.31 97 MET A CA 1
ATOM 741 C C . MET A 1 97 ? 0.348 4.957 9.305 1.00 89.31 97 MET A C 1
ATOM 743 O O . MET A 1 97 ? 1.456 4.837 8.788 1.00 89.31 97 MET A O 1
ATOM 747 N N . VAL A 1 98 ? -0.580 5.766 8.789 1.00 89.56 98 VAL A N 1
ATOM 748 C CA . VAL A 1 98 ? -0.331 6.634 7.626 1.00 89.56 98 VAL A CA 1
ATOM 749 C C . VAL A 1 98 ? 0.722 7.700 7.939 1.00 89.56 98 VAL A C 1
ATOM 751 O O . VAL A 1 98 ? 1.565 7.994 7.094 1.00 89.56 98 VAL A O 1
ATOM 754 N N . GLU A 1 99 ? 0.714 8.271 9.144 1.00 88.19 99 GLU A N 1
ATOM 755 C CA . GLU A 1 99 ? 1.782 9.188 9.561 1.00 88.19 99 GLU A CA 1
ATOM 756 C C . GLU A 1 99 ? 3.101 8.443 9.809 1.00 88.19 99 GLU A C 1
ATOM 758 O O . GLU A 1 99 ? 4.141 8.869 9.304 1.00 88.19 99 GLU A O 1
ATOM 763 N N . ALA A 1 100 ? 3.063 7.273 10.456 1.00 86.81 100 ALA A N 1
ATOM 764 C CA . ALA A 1 100 ? 4.246 6.438 10.659 1.00 86.81 100 ALA A CA 1
ATOM 765 C C . ALA A 1 100 ? 4.923 6.051 9.332 1.00 86.81 100 ALA A C 1
ATOM 767 O O . ALA A 1 100 ? 6.148 6.010 9.257 1.00 86.81 100 ALA A O 1
ATOM 768 N N . ALA A 1 101 ? 4.158 5.823 8.263 1.00 85.56 101 ALA A N 1
ATOM 769 C CA . ALA A 1 101 ? 4.709 5.533 6.941 1.00 85.56 101 ALA A CA 1
ATOM 770 C C . ALA A 1 101 ? 5.561 6.684 6.373 1.00 85.56 101 ALA A C 1
ATOM 772 O O . ALA A 1 101 ? 6.534 6.440 5.655 1.00 85.56 101 ALA A O 1
ATOM 773 N N . LYS A 1 102 ? 5.219 7.939 6.695 1.00 83.19 102 LYS A N 1
ATOM 774 C CA . LYS A 1 102 ? 6.012 9.115 6.307 1.00 83.19 102 LYS A CA 1
ATOM 775 C C . LYS A 1 102 ? 7.255 9.255 7.179 1.00 83.19 102 LYS A C 1
ATOM 777 O O . LYS A 1 102 ? 8.326 9.545 6.659 1.00 83.19 102 LYS A O 1
ATOM 782 N N . GLU A 1 103 ? 7.105 9.050 8.485 1.00 82.44 103 GLU A N 1
ATOM 783 C CA . GLU A 1 103 ? 8.191 9.189 9.464 1.00 82.44 103 GLU A CA 1
ATOM 784 C C . GLU A 1 103 ? 9.279 8.123 9.289 1.00 82.44 103 GLU A C 1
ATOM 786 O O . GLU A 1 103 ? 10.455 8.413 9.482 1.00 82.44 103 GLU A O 1
ATOM 791 N N . ASN A 1 104 ? 8.897 6.911 8.883 1.00 80.44 104 ASN A N 1
ATOM 792 C CA . ASN A 1 104 ? 9.806 5.777 8.698 1.00 80.44 104 ASN A CA 1
ATOM 793 C C . ASN A 1 104 ? 10.310 5.628 7.251 1.00 80.44 104 ASN A C 1
ATOM 795 O O . ASN A 1 104 ? 10.752 4.548 6.866 1.00 80.44 104 ASN A O 1
ATOM 799 N N . GLU A 1 105 ? 10.210 6.680 6.433 1.00 84.50 105 GLU A N 1
ATOM 800 C CA . GLU A 1 105 ? 10.742 6.724 5.061 1.00 84.50 105 GLU A CA 1
ATOM 801 C C . GLU A 1 105 ? 10.214 5.613 4.127 1.00 84.50 105 GLU A C 1
ATOM 803 O O . GLU A 1 105 ? 10.823 5.301 3.102 1.00 84.50 105 GLU A O 1
ATOM 808 N N . TRP A 1 106 ? 9.038 5.029 4.402 1.00 87.12 106 TRP A N 1
ATOM 809 C CA . TRP A 1 106 ? 8.481 3.970 3.543 1.00 87.12 106 TRP A CA 1
ATOM 810 C C . TRP A 1 106 ? 8.250 4.471 2.120 1.00 87.12 106 TRP A C 1
ATOM 812 O O . TRP A 1 106 ? 8.412 3.725 1.157 1.00 87.12 106 TRP A O 1
ATOM 822 N N . LEU A 1 107 ? 7.906 5.750 1.984 1.00 87.19 107 LEU A N 1
ATOM 823 C CA . LEU A 1 107 ? 7.661 6.403 0.701 1.00 87.19 107 LEU A CA 1
ATOM 824 C C . LEU A 1 107 ? 8.954 6.693 -0.080 1.00 87.19 107 LEU A C 1
ATOM 826 O O . LEU A 1 107 ? 8.897 6.983 -1.270 1.00 87.19 107 LEU A O 1
ATOM 830 N N . GLU A 1 108 ? 10.121 6.583 0.552 1.00 86.50 108 GLU A N 1
ATOM 831 C CA . GLU A 1 108 ? 11.412 6.733 -0.127 1.00 86.50 108 GLU A CA 1
ATOM 832 C C . GLU A 1 108 ? 11.958 5.412 -0.666 1.00 86.50 108 GLU A C 1
ATOM 834 O O . GLU A 1 108 ? 12.903 5.402 -1.455 1.00 86.50 108 GLU A O 1
ATOM 839 N N . SER A 1 109 ? 11.346 4.297 -0.279 1.00 84.94 109 SER A N 1
ATOM 840 C CA . SER A 1 109 ? 11.769 2.976 -0.716 1.00 84.94 109 SER A CA 1
ATOM 841 C C . SER A 1 109 ? 11.371 2.668 -2.167 1.00 84.94 109 SER A C 1
ATOM 843 O O . SER A 1 109 ? 10.430 3.232 -2.742 1.00 84.94 109 SER A O 1
ATOM 845 N N . ASP A 1 110 ? 12.100 1.726 -2.764 1.00 84.44 110 ASP A N 1
ATOM 846 C CA . ASP A 1 110 ? 12.000 1.410 -4.190 1.00 84.44 110 ASP A CA 1
ATOM 847 C C . ASP A 1 110 ? 10.607 0.926 -4.610 1.00 84.44 110 ASP A C 1
ATOM 849 O O . ASP A 1 110 ? 10.169 1.220 -5.723 1.00 84.44 110 ASP A O 1
ATOM 853 N N . TRP A 1 111 ? 9.866 0.241 -3.729 1.00 87.56 111 TRP A N 1
ATOM 854 C CA . TRP A 1 111 ? 8.519 -0.236 -4.061 1.00 87.56 111 TRP A CA 1
ATOM 855 C C . TRP A 1 111 ? 7.543 0.921 -4.305 1.00 87.56 111 TRP A C 1
ATOM 857 O O . TRP A 1 111 ? 6.699 0.826 -5.195 1.00 87.56 111 TRP A O 1
ATOM 867 N N . TYR A 1 112 ? 7.655 2.014 -3.542 1.00 87.94 112 TYR A N 1
ATOM 868 C CA . TYR A 1 112 ? 6.770 3.169 -3.684 1.00 87.94 112 TYR A CA 1
ATOM 869 C C . TYR A 1 112 ? 7.161 4.016 -4.897 1.00 87.94 112 TYR A C 1
ATOM 871 O O . TYR A 1 112 ? 6.300 4.481 -5.649 1.00 87.94 112 TYR A O 1
ATOM 879 N N . ARG A 1 113 ? 8.469 4.167 -5.139 1.00 87.06 113 ARG A N 1
ATOM 880 C CA . ARG A 1 113 ? 8.999 4.851 -6.328 1.00 87.06 113 ARG A CA 1
ATOM 881 C C . ARG A 1 113 ? 8.610 4.125 -7.618 1.00 87.06 113 ARG A C 1
ATOM 883 O O . ARG A 1 113 ? 8.139 4.774 -8.553 1.00 87.06 113 ARG A O 1
ATOM 890 N N . GLY A 1 114 ? 8.694 2.793 -7.620 1.00 84.19 114 GLY A N 1
ATOM 891 C CA . GLY A 1 114 ? 8.336 1.935 -8.751 1.00 84.19 114 GLY A CA 1
ATOM 892 C C . GLY A 1 114 ? 6.862 1.998 -9.170 1.00 84.19 114 GLY A C 1
ATOM 893 O O . GLY A 1 114 ? 6.534 1.608 -10.287 1.00 84.19 114 GLY A O 1
ATOM 894 N N . ILE A 1 115 ? 5.963 2.552 -8.341 1.00 85.81 115 ILE A N 1
ATOM 895 C CA . ILE A 1 115 ? 4.566 2.808 -8.740 1.00 85.81 115 ILE A CA 1
ATOM 896 C C . ILE A 1 115 ? 4.517 3.707 -9.979 1.00 85.81 115 ILE A C 1
ATOM 898 O O . ILE A 1 115 ? 3.668 3.509 -10.844 1.00 85.81 115 ILE A O 1
ATOM 902 N N . ASN A 1 116 ? 5.426 4.679 -10.087 1.00 84.50 116 ASN A N 1
ATOM 903 C CA . ASN A 1 116 ? 5.462 5.574 -11.238 1.00 84.50 116 ASN A CA 1
ATOM 904 C C . ASN A 1 116 ? 5.740 4.816 -12.541 1.00 84.50 116 ASN A C 1
ATOM 906 O O . ASN A 1 116 ? 5.019 4.998 -13.518 1.00 84.50 116 ASN A O 1
ATOM 910 N N . ASP A 1 117 ? 6.721 3.918 -12.517 1.00 83.12 117 ASP A N 1
ATOM 911 C CA . ASP A 1 117 ? 7.095 3.115 -13.680 1.00 83.12 117 ASP A CA 1
ATOM 912 C C . ASP A 1 117 ? 5.959 2.168 -14.079 1.00 83.12 117 ASP A C 1
ATOM 914 O O . ASP A 1 117 ? 5.665 2.004 -15.261 1.00 83.12 117 ASP A O 1
ATOM 918 N N . VAL A 1 118 ? 5.269 1.575 -13.100 1.00 81.50 118 VAL A N 1
ATOM 919 C CA . VAL A 1 118 ? 4.104 0.726 -13.372 1.00 81.50 118 VAL A CA 1
ATOM 920 C C . VAL A 1 118 ? 2.994 1.542 -14.028 1.00 81.50 118 VAL A C 1
ATOM 922 O O . VAL A 1 118 ? 2.503 1.143 -15.076 1.00 81.50 118 VAL A O 1
ATOM 925 N N . VAL A 1 119 ? 2.625 2.699 -13.470 1.00 80.62 119 VAL A N 1
ATOM 926 C CA . VAL A 1 119 ? 1.516 3.513 -13.996 1.00 80.62 119 VAL A CA 1
ATOM 927 C C . VAL A 1 119 ? 1.804 4.060 -15.391 1.00 80.62 119 VAL A C 1
ATOM 929 O O . VAL A 1 119 ? 0.914 4.038 -16.238 1.00 80.62 119 VAL A O 1
ATOM 932 N N . GLN A 1 120 ? 3.030 4.509 -15.656 1.00 76.88 120 GLN A N 1
ATOM 933 C CA . GLN A 1 120 ? 3.412 5.024 -16.974 1.00 76.88 120 GLN A CA 1
ATOM 934 C C . GLN A 1 120 ? 3.329 3.950 -18.068 1.00 76.88 120 GLN A C 1
ATOM 936 O O . GLN A 1 120 ? 2.946 4.254 -19.192 1.00 76.88 120 GLN A O 1
ATOM 941 N N . ASN A 1 121 ? 3.594 2.687 -17.727 1.00 72.31 121 ASN A N 1
ATOM 942 C CA . ASN A 1 121 ? 3.547 1.570 -18.671 1.00 72.31 121 ASN A CA 1
ATOM 943 C C . ASN A 1 121 ? 2.151 0.931 -18.828 1.00 72.31 121 ASN A C 1
ATOM 945 O O . ASN A 1 121 ? 1.978 0.060 -19.676 1.00 72.31 121 ASN A O 1
ATOM 949 N N . ILE A 1 122 ? 1.141 1.345 -18.050 1.00 67.00 122 ILE A N 1
ATOM 950 C CA . ILE A 1 122 ? -0.243 0.846 -18.196 1.00 67.00 122 ILE A CA 1
ATOM 951 C C . ILE A 1 122 ? -0.886 1.336 -19.510 1.00 67.00 122 ILE A C 1
ATOM 953 O O . ILE A 1 122 ? -1.791 0.681 -20.022 1.00 67.00 122 ILE A O 1
ATOM 957 N N . GLY A 1 123 ? -0.425 2.463 -20.068 1.00 49.56 123 GLY A N 1
ATOM 958 C CA . GLY A 1 123 ? -1.002 3.090 -21.265 1.00 49.56 123 GLY A CA 1
ATOM 959 C C . GLY A 1 123 ? -0.446 2.625 -22.617 1.00 49.56 123 GLY A C 1
ATOM 960 O O . GLY A 1 123 ? -1.123 2.809 -23.622 1.00 49.56 123 GLY A O 1
ATOM 961 N N . ASP A 1 124 ? 0.735 2.001 -22.664 1.00 44.56 124 ASP A N 1
ATOM 962 C CA . ASP A 1 124 ? 1.400 1.602 -23.924 1.00 44.56 124 ASP A CA 1
ATOM 963 C C . ASP A 1 124 ? 0.937 0.233 -24.469 1.00 44.56 124 ASP A C 1
ATOM 965 O O . ASP A 1 124 ? 1.420 -0.249 -25.494 1.00 44.56 124 ASP A O 1
ATOM 969 N N . GLY A 1 125 ? -0.028 -0.406 -23.802 1.00 44.41 125 GLY A N 1
ATOM 970 C CA . GLY A 1 125 ? -0.694 -1.620 -24.269 1.00 44.41 125 GLY A CA 1
ATOM 971 C C . GLY A 1 125 ? -1.933 -1.313 -25.108 1.00 44.41 125 GLY A C 1
ATOM 972 O O . GLY A 1 125 ? -3.037 -1.654 -24.689 1.00 44.41 125 GLY A O 1
ATOM 973 N N . ASP A 1 126 ? -1.767 -0.669 -26.268 1.00 36.78 126 ASP A N 1
ATOM 974 C CA . ASP A 1 126 ? -2.836 -0.509 -27.265 1.00 36.78 126 ASP A CA 1
ATOM 975 C C . ASP A 1 126 ? -3.239 -1.888 -27.814 1.00 36.78 126 ASP A C 1
ATOM 977 O O . ASP A 1 126 ? -2.652 -2.431 -28.754 1.00 36.78 126 ASP A O 1
ATOM 981 N N . VAL A 1 127 ? -4.229 -2.499 -27.165 1.00 43.22 127 VAL A N 1
ATOM 982 C CA . VAL A 1 127 ? -4.966 -3.653 -27.674 1.00 43.22 127 VAL A CA 1
ATOM 983 C C . VAL A 1 127 ? -5.819 -3.199 -28.856 1.00 43.22 127 VAL A C 1
ATOM 985 O O . VAL A 1 127 ? -7.026 -2.999 -28.735 1.00 43.22 127 VAL A O 1
ATOM 988 N N . ASN A 1 128 ? -5.186 -3.091 -30.026 1.00 34.28 128 ASN A N 1
ATOM 989 C CA . ASN A 1 128 ? -5.891 -3.201 -31.297 1.00 34.28 128 ASN A CA 1
ATOM 990 C C . ASN A 1 128 ? -6.525 -4.600 -31.352 1.00 34.28 128 ASN A C 1
ATOM 992 O O . ASN A 1 128 ? -5.896 -5.574 -31.763 1.00 34.28 128 ASN A O 1
ATOM 996 N N . MET A 1 129 ? -7.771 -4.707 -30.883 1.00 40.53 129 MET A N 1
ATOM 997 C CA . MET A 1 129 ? -8.676 -5.769 -31.306 1.00 40.53 129 MET A CA 1
ATOM 998 C C . MET A 1 129 ? -9.011 -5.508 -32.774 1.00 40.53 129 MET A C 1
ATOM 1000 O O . MET A 1 129 ? -9.995 -4.844 -33.089 1.00 40.53 129 MET A O 1
ATOM 1004 N N . ASP A 1 130 ? -8.156 -6.002 -33.662 1.00 32.25 130 ASP A N 1
ATOM 1005 C CA . ASP A 1 130 ? -8.544 -6.238 -35.044 1.00 32.25 130 ASP A CA 1
ATOM 1006 C C . ASP A 1 130 ? -9.417 -7.501 -35.057 1.00 32.25 130 ASP A C 1
ATOM 1008 O O . ASP A 1 130 ? -8.947 -8.620 -34.835 1.00 32.25 130 ASP A O 1
ATOM 1012 N N . GLU A 1 131 ? -10.727 -7.302 -35.209 1.00 42.62 131 GLU A N 1
ATOM 1013 C CA . GLU A 1 131 ? -11.667 -8.363 -35.558 1.00 42.62 131 GLU A CA 1
ATOM 1014 C C . GLU A 1 131 ? -11.347 -8.829 -36.983 1.00 42.62 131 GLU A C 1
ATOM 1016 O O . GLU A 1 131 ? -11.769 -8.209 -37.959 1.00 42.62 131 GLU A O 1
ATOM 1021 N N . GLY A 1 132 ? -10.610 -9.932 -37.120 1.00 34.25 132 GLY A N 1
ATOM 1022 C CA . GLY A 1 132 ? -10.270 -10.428 -38.447 1.00 34.25 132 GLY A CA 1
ATOM 1023 C C . GLY A 1 132 ? -9.548 -11.768 -38.488 1.00 34.25 132 GLY A C 1
ATOM 1024 O O . GLY A 1 132 ? -8.328 -11.815 -38.542 1.00 34.25 132 GLY A O 1
ATOM 1025 N N . ASP A 1 133 ? -10.353 -12.819 -38.625 1.00 32.88 133 ASP A N 1
ATOM 1026 C CA . ASP A 1 133 ? -10.064 -14.041 -39.388 1.00 32.88 133 ASP A CA 1
ATOM 1027 C C . ASP A 1 133 ? -9.433 -15.256 -38.676 1.00 32.88 133 ASP A C 1
ATOM 1029 O O . ASP A 1 133 ? -8.511 -15.193 -37.863 1.00 32.88 133 ASP A O 1
ATOM 1033 N N . GLU A 1 134 ? -10.028 -16.404 -38.997 1.00 44.75 134 GLU A N 1
ATOM 1034 C CA . GLU A 1 134 ? -9.831 -17.720 -38.406 1.00 44.75 134 GLU A CA 1
ATOM 1035 C C . GLU A 1 134 ? -8.444 -18.290 -38.730 1.00 44.75 134 GLU A C 1
ATOM 1037 O O . GLU A 1 134 ? -8.090 -18.534 -39.882 1.00 44.75 134 GLU A O 1
ATOM 1042 N N . GLY A 1 135 ? -7.672 -18.618 -37.694 1.00 32.81 135 GLY A N 1
ATOM 1043 C CA . GLY A 1 135 ? -6.389 -19.286 -37.870 1.00 32.81 135 GLY A CA 1
ATOM 1044 C C . GLY A 1 135 ? -5.860 -19.878 -36.575 1.00 32.81 135 GLY A C 1
ATOM 1045 O O . GLY A 1 135 ? -5.070 -19.261 -35.875 1.00 32.81 135 GLY A O 1
ATOM 1046 N N . THR A 1 136 ? -6.305 -21.093 -36.267 1.00 43.53 136 THR A N 1
ATOM 1047 C CA . THR A 1 136 ? -5.824 -21.989 -35.204 1.00 43.53 136 THR A CA 1
ATOM 1048 C C . THR A 1 136 ? -4.325 -21.853 -34.895 1.00 43.53 136 THR A C 1
ATOM 1050 O O . THR A 1 136 ? -3.488 -22.432 -35.583 1.00 43.53 136 THR A O 1
ATOM 1053 N N . GLN A 1 137 ? -3.998 -21.182 -33.793 1.00 34.66 137 GLN A N 1
ATOM 1054 C CA . GLN A 1 137 ? -2.842 -21.477 -32.951 1.00 34.66 137 GLN A CA 1
ATOM 1055 C C . GLN A 1 137 ? -3.246 -21.170 -31.511 1.00 34.66 137 GLN A C 1
ATOM 1057 O O . GLN A 1 137 ? -3.641 -20.050 -31.194 1.00 34.66 137 GLN A O 1
ATOM 1062 N N . GLU A 1 138 ? -3.190 -22.186 -30.649 1.00 39.94 138 GLU A N 1
ATOM 1063 C CA . GLU A 1 138 ? -3.392 -22.056 -29.208 1.00 39.94 138 GLU A CA 1
ATOM 1064 C C . GLU A 1 138 ? -2.360 -21.073 -28.642 1.00 39.94 138 GLU A C 1
ATOM 1066 O O . GLU A 1 138 ? -1.251 -21.446 -28.256 1.00 39.94 138 GLU A O 1
ATOM 1071 N N . SER A 1 139 ? -2.715 -19.790 -28.597 1.00 37.44 139 SER A N 1
ATOM 1072 C CA . SER A 1 139 ? -2.012 -18.837 -27.759 1.00 37.44 139 SER A CA 1
ATOM 1073 C C . SER A 1 139 ? -2.490 -19.112 -26.336 1.00 37.44 139 SER A C 1
ATOM 1075 O O . SER A 1 139 ? -3.620 -18.831 -25.933 1.00 37.44 139 SER A O 1
ATOM 1077 N N . VAL A 1 140 ? -1.642 -19.806 -25.580 1.00 41.19 140 VAL A N 1
ATOM 1078 C CA . VAL A 1 140 ? -1.808 -19.944 -24.137 1.00 41.19 140 VAL A CA 1
ATOM 1079 C C . VAL A 1 140 ? -1.812 -18.525 -23.585 1.00 41.19 140 VAL A C 1
ATOM 1081 O O . VAL A 1 140 ? -0.768 -17.876 -23.531 1.00 41.19 140 VAL A O 1
ATOM 1084 N N . GLY A 1 141 ? -3.002 -18.030 -23.242 1.00 44.25 141 GLY A N 1
ATOM 1085 C CA . GLY A 1 141 ? -3.202 -16.697 -22.695 1.00 44.25 141 GLY A CA 1
ATOM 1086 C C . GLY A 1 141 ? -2.288 -16.484 -21.495 1.00 44.25 141 GLY A C 1
ATOM 1087 O O . GLY A 1 141 ? -2.544 -16.993 -20.401 1.00 44.25 141 GLY A O 1
ATOM 1088 N N . ARG A 1 142 ? -1.201 -15.738 -21.707 1.00 49.59 142 ARG A N 1
ATOM 1089 C CA . ARG A 1 142 ? -0.305 -15.281 -20.649 1.00 49.59 142 ARG A CA 1
ATOM 1090 C C . ARG A 1 142 ? -1.060 -14.245 -19.830 1.00 49.59 142 ARG A C 1
ATOM 1092 O O . ARG A 1 142 ? -1.104 -13.066 -20.165 1.00 49.59 142 ARG A O 1
ATOM 1099 N N . ARG A 1 143 ? -1.710 -14.721 -18.768 1.00 46.72 143 ARG A N 1
ATOM 1100 C CA . ARG A 1 143 ? -2.237 -13.877 -17.694 1.00 46.72 143 ARG A CA 1
ATOM 1101 C C . ARG A 1 143 ? -1.074 -13.066 -17.118 1.00 46.72 143 ARG A C 1
ATOM 1103 O O . ARG A 1 143 ? 0.021 -13.598 -16.962 1.00 46.72 143 ARG A O 1
ATOM 1110 N N . ALA A 1 144 ? -1.333 -11.805 -16.792 1.00 48.84 144 ALA A N 1
ATOM 1111 C CA . ALA A 1 144 ? -0.359 -10.778 -16.408 1.00 48.84 144 ALA A CA 1
ATOM 1112 C C . ALA A 1 144 ? 0.539 -11.089 -15.182 1.00 48.84 144 ALA A C 1
ATOM 1114 O O . ALA A 1 144 ? 1.377 -10.270 -14.824 1.00 48.84 144 ALA A O 1
ATOM 1115 N N . ASP A 1 145 ? 0.435 -12.277 -14.583 1.00 51.12 145 ASP A N 1
ATOM 1116 C CA . ASP A 1 145 ? 1.246 -12.737 -13.447 1.00 51.12 145 ASP A CA 1
ATOM 1117 C C . ASP A 1 145 ? 2.509 -13.536 -13.840 1.00 51.12 145 ASP A C 1
ATOM 1119 O O . ASP A 1 145 ? 3.228 -14.034 -12.974 1.00 51.12 145 ASP A O 1
ATOM 1123 N N . THR A 1 146 ? 2.834 -13.683 -15.131 1.00 50.62 146 THR A N 1
ATOM 1124 C CA . THR A 1 146 ? 3.949 -14.557 -15.562 1.00 50.62 146 THR A CA 1
ATOM 1125 C C . THR A 1 146 ? 5.273 -13.852 -15.867 1.00 50.62 146 THR A C 1
ATOM 1127 O O . THR A 1 146 ? 6.248 -14.534 -16.170 1.00 50.62 146 THR A O 1
ATOM 1130 N N . MET A 1 147 ? 5.386 -12.522 -15.757 1.00 50.62 147 MET A N 1
ATOM 1131 C CA . MET A 1 147 ? 6.635 -11.824 -16.137 1.00 50.62 147 MET A CA 1
ATOM 1132 C C . MET A 1 147 ? 7.825 -12.080 -15.193 1.00 50.62 147 MET A C 1
ATOM 1134 O O . MET A 1 147 ? 8.963 -11.757 -15.530 1.00 50.62 147 MET A O 1
ATOM 1138 N N . PHE A 1 148 ? 7.593 -12.713 -14.040 1.00 50.66 148 PHE A N 1
ATOM 1139 C CA . PHE A 1 148 ? 8.660 -13.200 -13.162 1.00 50.66 148 PHE A CA 1
ATOM 1140 C C . PHE A 1 148 ? 9.025 -14.676 -13.386 1.00 50.66 148 PHE A C 1
ATOM 1142 O O . PHE A 1 148 ? 10.033 -15.122 -12.844 1.00 50.66 148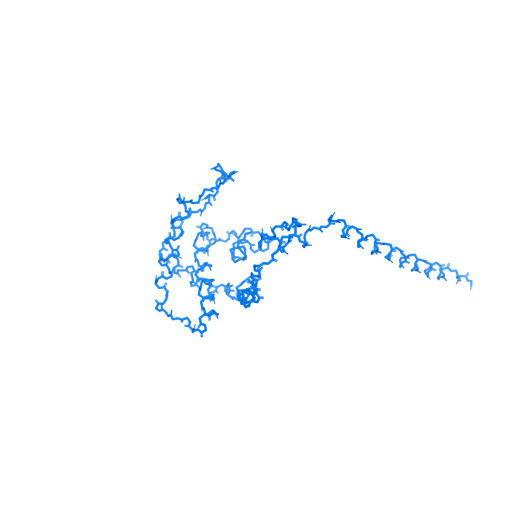 PHE A O 1
ATOM 1149 N N . GLN A 1 149 ? 8.279 -15.439 -14.196 1.00 54.38 149 GLN A N 1
ATOM 1150 C CA . GLN A 1 149 ? 8.576 -16.863 -14.415 1.00 54.38 149 GLN A CA 1
ATOM 11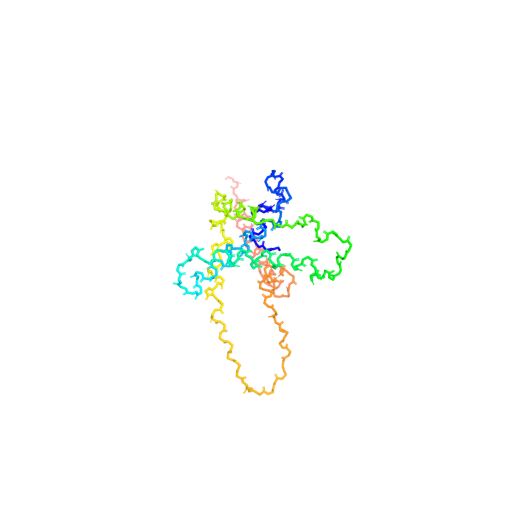51 C C . GLN A 1 149 ? 9.895 -17.062 -15.179 1.00 54.38 149 GLN A C 1
ATOM 1153 O O . GLN A 1 149 ? 10.712 -17.887 -14.777 1.00 54.38 149 GLN A O 1
ATOM 1158 N N . ASP A 1 150 ? 10.187 -16.223 -16.178 1.00 54.44 150 ASP A N 1
ATOM 1159 C CA . ASP A 1 150 ? 11.429 -16.309 -16.968 1.00 54.44 150 ASP A CA 1
ATOM 1160 C C . ASP A 1 150 ? 12.701 -15.990 -16.150 1.00 54.44 150 ASP A C 1
ATOM 1162 O O . ASP A 1 150 ? 13.819 -16.369 -16.529 1.00 54.44 150 ASP A O 1
ATOM 1166 N N . ARG A 1 151 ? 12.548 -15.301 -15.006 1.00 55.12 151 ARG A N 1
ATOM 1167 C CA . ARG A 1 151 ? 13.646 -14.994 -14.071 1.00 55.12 151 ARG A CA 1
ATOM 1168 C C . ARG A 1 151 ? 14.038 -16.193 -13.203 1.00 55.12 151 ARG A C 1
ATOM 1170 O O . ARG A 1 151 ? 15.166 -16.214 -12.718 1.00 55.12 151 ARG A O 1
ATOM 1177 N N . TYR A 1 152 ? 13.149 -17.175 -13.040 1.00 55.22 152 TYR A N 1
ATOM 1178 C CA . TYR A 1 152 ? 13.376 -18.369 -12.216 1.00 55.22 152 TYR A CA 1
ATOM 1179 C C . TYR A 1 152 ? 13.307 -19.689 -13.001 1.00 55.22 152 TYR A C 1
ATOM 1181 O O . TYR A 1 152 ? 13.581 -20.750 -12.438 1.00 55.22 152 TYR A O 1
ATOM 1189 N N . ASP A 1 153 ? 12.999 -19.652 -14.301 1.00 61.22 153 ASP A N 1
ATOM 1190 C CA . ASP A 1 153 ? 13.069 -20.828 -15.165 1.00 61.22 153 ASP A CA 1
ATOM 1191 C C . ASP A 1 153 ? 14.510 -21.094 -15.632 1.00 61.22 153 ASP A C 1
ATOM 1193 O O . ASP A 1 153 ? 14.938 -20.714 -16.723 1.00 61.22 153 ASP A O 1
ATOM 1197 N N . PHE A 1 154 ? 15.275 -21.772 -14.776 1.00 61.69 154 PHE A N 1
ATOM 1198 C CA . PHE A 1 154 ? 16.643 -22.215 -15.068 1.00 61.69 154 PHE A CA 1
ATOM 1199 C C . PHE A 1 154 ? 16.705 -23.550 -15.831 1.00 61.69 154 PHE A C 1
ATOM 1201 O O . PHE A 1 154 ? 17.794 -23.997 -16.198 1.00 61.69 154 PHE A O 1
ATOM 1208 N N . LEU A 1 155 ? 15.564 -24.215 -16.050 1.00 68.94 155 LEU A N 1
ATOM 1209 C CA . LEU A 1 155 ? 15.496 -25.584 -16.573 1.00 68.94 155 LEU A CA 1
ATOM 1210 C C . LEU A 1 155 ? 14.751 -25.692 -17.911 1.00 68.94 155 LEU A C 1
ATOM 1212 O O . LEU A 1 155 ? 14.636 -26.801 -18.446 1.00 68.94 155 LEU A O 1
ATOM 1216 N N . SER A 1 156 ? 14.302 -24.589 -18.509 1.00 74.75 156 SER A N 1
ATOM 1217 C CA . SER A 1 156 ? 13.793 -24.583 -19.884 1.00 74.75 156 SER A CA 1
ATOM 1218 C C . SER A 1 156 ? 14.809 -25.134 -20.889 1.00 74.75 156 SER A C 1
ATOM 1220 O O . SER A 1 156 ? 16.028 -25.111 -20.686 1.00 74.75 156 SER A O 1
ATOM 1222 N N . ALA A 1 157 ? 14.301 -25.659 -22.007 1.00 71.81 157 ALA A N 1
ATOM 1223 C CA . ALA A 1 157 ? 15.141 -26.201 -23.074 1.00 71.81 157 ALA A CA 1
ATOM 1224 C C . ALA A 1 157 ? 16.089 -25.137 -23.667 1.00 71.81 157 ALA A C 1
ATOM 1226 O O . ALA A 1 157 ? 17.247 -25.448 -23.943 1.00 71.81 157 ALA A O 1
ATOM 1227 N N . GLY A 1 158 ? 15.628 -23.884 -23.787 1.00 77.12 158 GLY A N 1
ATOM 1228 C CA . GLY A 1 158 ? 16.436 -22.755 -24.263 1.00 77.12 158 GLY A CA 1
ATOM 1229 C C . GLY A 1 158 ? 17.581 -22.405 -23.311 1.00 77.12 158 GLY A C 1
ATOM 1230 O O . GLY A 1 158 ? 18.740 -22.404 -23.718 1.00 77.12 158 GLY A O 1
ATOM 1231 N N . ARG A 1 159 ? 17.291 -22.233 -22.013 1.00 77.12 159 ARG A N 1
ATOM 1232 C CA . ARG A 1 159 ? 18.315 -21.943 -20.992 1.00 77.12 159 ARG A CA 1
ATOM 1233 C C . ARG A 1 159 ? 19.338 -23.066 -20.851 1.00 77.12 159 ARG A C 1
ATOM 1235 O O . ARG A 1 159 ? 20.523 -22.799 -20.666 1.00 77.12 159 ARG A O 1
ATOM 1242 N N . ARG A 1 160 ? 18.916 -24.329 -20.992 1.00 80.00 160 ARG A N 1
ATOM 1243 C CA . ARG A 1 160 ? 19.836 -25.479 -21.017 1.00 80.00 160 ARG A CA 1
ATOM 1244 C C . ARG A 1 160 ? 20.770 -25.456 -22.226 1.00 80.00 160 ARG A C 1
ATOM 1246 O O . ARG A 1 160 ? 21.934 -25.833 -22.084 1.00 80.00 160 ARG A O 1
ATOM 1253 N N . ALA A 1 161 ? 20.292 -25.014 -23.388 1.00 80.94 161 ALA A N 1
ATOM 1254 C CA . ALA A 1 161 ? 21.128 -24.855 -24.574 1.00 80.94 161 ALA A CA 1
ATOM 1255 C C . ALA A 1 161 ? 22.138 -23.708 -24.398 1.00 80.94 161 ALA A C 1
ATOM 1257 O O . ALA A 1 161 ? 23.332 -23.920 -24.603 1.00 80.94 161 ALA A O 1
ATOM 1258 N N . GLU A 1 162 ? 21.691 -22.545 -23.917 1.00 81.19 162 GLU A N 1
ATOM 1259 C CA . GLU A 1 162 ? 22.564 -21.403 -23.608 1.00 81.19 162 GLU A CA 1
ATOM 1260 C C . GLU A 1 162 ? 23.635 -21.762 -22.573 1.00 81.19 162 GLU A C 1
ATOM 1262 O O . GLU A 1 162 ? 24.818 -21.479 -22.769 1.00 81.19 162 GLU A O 1
ATOM 1267 N N . TYR A 1 163 ? 23.244 -22.450 -21.495 1.00 83.75 163 TYR A N 1
ATOM 1268 C CA . TYR A 1 163 ? 24.175 -22.925 -20.475 1.00 83.75 163 TYR A CA 1
ATOM 1269 C C . TYR A 1 163 ? 25.202 -23.901 -21.052 1.00 83.75 163 TYR A C 1
ATOM 1271 O O . TYR A 1 163 ? 26.379 -23.826 -20.703 1.00 83.75 163 TYR A O 1
ATOM 1279 N N . LYS A 1 164 ? 24.790 -24.804 -21.951 1.00 86.62 164 LYS A N 1
ATOM 1280 C CA . LYS A 1 164 ? 25.707 -25.743 -22.606 1.00 86.62 164 LYS A CA 1
ATOM 1281 C C . LYS A 1 164 ? 26.756 -24.998 -23.433 1.00 86.62 164 LYS A C 1
ATOM 1283 O O . LYS A 1 164 ? 27.944 -25.253 -23.258 1.00 86.62 164 LYS A O 1
ATOM 1288 N N . THR A 1 165 ? 26.334 -24.035 -24.250 1.00 88.94 165 THR A N 1
ATOM 1289 C CA . THR A 1 165 ? 27.249 -23.210 -25.051 1.00 88.94 165 THR A CA 1
ATOM 1290 C C . THR A 1 165 ? 28.182 -22.381 -24.169 1.00 88.94 165 THR A C 1
ATOM 1292 O O . THR A 1 165 ? 29.388 -22.338 -24.407 1.00 88.94 165 THR A O 1
ATOM 1295 N N . TRP A 1 166 ? 27.655 -21.764 -23.108 1.00 90.25 166 TRP A N 1
ATOM 1296 C CA . TRP A 1 166 ? 28.469 -21.016 -22.152 1.00 90.25 166 TRP A CA 1
ATOM 1297 C C . TRP A 1 166 ? 29.499 -21.913 -21.453 1.00 90.25 166 TRP A C 1
ATOM 1299 O O . TRP A 1 166 ? 30.671 -21.547 -21.359 1.00 90.25 166 TRP A O 1
ATOM 1309 N N . LYS A 1 167 ? 29.089 -23.107 -21.009 1.00 90.38 167 LYS A N 1
ATOM 1310 C CA . LYS A 1 167 ? 29.961 -24.083 -20.347 1.00 90.38 167 LYS A CA 1
ATOM 1311 C C . LYS A 1 167 ? 31.092 -24.532 -21.268 1.00 90.38 167 LYS A C 1
ATOM 1313 O O . LYS A 1 167 ? 32.242 -24.556 -20.839 1.00 90.38 167 LYS A O 1
ATOM 1318 N N . GLU A 1 168 ? 30.783 -24.860 -22.519 1.00 90.50 168 GLU A N 1
ATOM 1319 C CA . GLU A 1 168 ? 31.780 -25.243 -23.524 1.00 90.50 168 GLU A CA 1
ATOM 1320 C C . GLU A 1 168 ? 32.775 -24.100 -23.784 1.00 90.50 168 GLU A C 1
ATOM 1322 O O . GLU A 1 168 ? 33.985 -24.326 -23.796 1.00 90.50 168 GLU A O 1
ATOM 1327 N N . ALA A 1 169 ? 32.297 -22.854 -23.873 1.00 88.81 169 ALA A N 1
ATOM 1328 C CA . ALA A 1 169 ? 33.159 -21.685 -24.037 1.00 88.81 169 ALA A CA 1
ATOM 1329 C C . ALA A 1 169 ? 34.074 -21.433 -22.823 1.00 88.81 169 ALA A C 1
ATOM 1331 O O . ALA A 1 169 ? 35.247 -21.089 -22.993 1.00 88.81 169 ALA A O 1
ATOM 1332 N N . GLN A 1 170 ? 33.573 -21.610 -21.595 1.00 89.69 170 GLN A N 1
ATOM 1333 C CA . GLN A 1 170 ? 34.401 -21.473 -20.391 1.00 89.69 170 GLN A CA 1
ATOM 1334 C C . GLN A 1 170 ? 35.432 -22.597 -20.273 1.00 89.69 170 GLN A C 1
ATOM 1336 O O . GLN A 1 170 ? 36.579 -22.318 -19.932 1.00 89.69 170 GLN A O 1
ATOM 1341 N N . LEU A 1 171 ? 35.068 -23.841 -20.598 1.00 88.88 171 LEU A N 1
ATOM 1342 C CA . LEU A 1 171 ? 36.013 -24.959 -20.605 1.00 88.88 171 LEU A CA 1
ATOM 1343 C C . LEU A 1 171 ? 37.127 -24.743 -21.634 1.00 88.88 171 LEU A C 1
ATOM 1345 O O . LEU A 1 171 ? 38.294 -24.859 -21.279 1.00 88.88 171 LEU A O 1
ATOM 1349 N N . ALA A 1 172 ? 36.799 -24.295 -22.849 1.00 85.75 172 ALA A N 1
ATOM 1350 C CA . ALA A 1 172 ? 37.801 -23.946 -23.857 1.00 85.75 172 ALA A CA 1
ATOM 1351 C C . ALA A 1 172 ? 38.720 -22.794 -23.403 1.00 85.75 172 ALA A C 1
ATOM 1353 O O . ALA A 1 172 ? 39.922 -22.787 -23.677 1.00 85.75 172 ALA A O 1
ATOM 1354 N N . ARG A 1 173 ? 38.178 -21.811 -22.669 1.00 85.00 173 ARG A N 1
ATOM 1355 C CA . ARG A 1 173 ? 38.973 -20.729 -22.069 1.00 85.00 173 ARG A CA 1
ATOM 1356 C C . ARG A 1 173 ? 39.921 -21.256 -20.991 1.00 85.00 173 ARG A C 1
ATOM 1358 O O . ARG A 1 173 ? 41.070 -20.823 -20.953 1.00 85.00 173 ARG A O 1
ATOM 1365 N N . ILE A 1 174 ? 39.457 -22.170 -20.140 1.00 84.62 174 ILE A N 1
ATOM 1366 C CA . ILE A 1 174 ? 40.272 -22.813 -19.102 1.00 84.62 174 ILE A CA 1
ATOM 1367 C C . ILE A 1 174 ? 41.368 -23.669 -19.738 1.00 84.62 174 ILE A C 1
ATOM 1369 O O . ILE A 1 174 ? 42.520 -23.531 -19.352 1.00 84.62 174 ILE A O 1
ATOM 1373 N N . GLU A 1 175 ? 41.058 -24.477 -20.752 1.00 83.50 175 GLU A N 1
ATOM 1374 C CA . GLU A 1 175 ? 42.051 -25.268 -21.493 1.00 83.50 175 GLU A CA 1
ATOM 1375 C C . GLU A 1 175 ? 43.118 -24.382 -22.136 1.00 83.50 175 GLU A C 1
ATOM 1377 O O . GLU A 1 175 ? 44.306 -24.674 -22.035 1.00 83.50 175 GLU A O 1
ATOM 1382 N N . LYS A 1 176 ? 42.724 -23.252 -22.733 1.00 82.12 176 LYS A N 1
ATOM 1383 C CA . LYS A 1 176 ? 43.672 -22.281 -23.291 1.00 82.12 176 LYS A CA 1
ATOM 1384 C C . LYS A 1 176 ? 44.572 -21.666 -22.218 1.00 82.12 176 LYS A C 1
ATOM 1386 O O . LYS A 1 176 ? 45.755 -21.451 -22.470 1.00 82.12 176 LYS A O 1
ATOM 1391 N N . LEU A 1 177 ? 44.027 -21.375 -21.037 1.00 80.69 177 LEU A N 1
ATOM 1392 C CA . LEU A 1 177 ? 44.803 -20.862 -19.909 1.00 80.69 177 LEU A CA 1
ATOM 1393 C C . LEU A 1 177 ? 45.741 -21.930 -19.341 1.00 80.69 177 LEU A C 1
ATOM 1395 O O . LEU A 1 177 ? 46.903 -21.624 -19.117 1.00 80.69 177 LEU A O 1
ATOM 1399 N N . LEU A 1 178 ? 45.287 -23.176 -19.194 1.00 73.88 178 LEU A N 1
ATOM 1400 C CA . LEU A 1 178 ? 46.113 -24.306 -18.762 1.00 73.88 178 LEU A CA 1
ATOM 1401 C C . LEU A 1 178 ? 47.222 -24.623 -19.772 1.00 73.88 178 LEU A C 1
ATOM 1403 O O . LEU A 1 178 ? 48.349 -24.879 -19.369 1.00 73.88 178 LEU A O 1
ATOM 1407 N N . ALA A 1 179 ? 46.948 -24.537 -21.075 1.00 73.88 179 ALA A N 1
ATOM 1408 C CA . ALA A 1 179 ? 47.959 -24.687 -22.120 1.00 73.88 179 ALA A CA 1
ATOM 1409 C C . ALA A 1 179 ? 48.978 -23.533 -22.114 1.00 73.88 179 ALA A C 1
ATOM 1411 O O . ALA A 1 179 ? 50.162 -23.755 -22.357 1.00 73.88 179 ALA A O 1
ATOM 1412 N N . ALA A 1 180 ? 48.543 -22.310 -21.796 1.00 68.44 180 ALA A N 1
ATOM 1413 C CA . ALA A 1 180 ? 49.433 -21.161 -21.629 1.00 68.44 180 ALA A CA 1
ATOM 1414 C C . ALA A 1 180 ? 50.258 -21.228 -20.328 1.00 68.44 180 ALA A C 1
ATOM 1416 O O . ALA A 1 180 ? 51.388 -20.752 -20.304 1.00 68.44 180 ALA A O 1
ATOM 1417 N N . GLN A 1 181 ? 49.720 -21.835 -19.265 1.00 58.03 181 GLN A N 1
ATOM 1418 C CA . GLN A 1 181 ? 50.418 -22.045 -17.993 1.00 58.03 181 GLN A CA 1
ATOM 1419 C C . GLN A 1 181 ? 51.388 -23.235 -18.061 1.00 58.03 181 GLN A C 1
ATOM 1421 O O . GLN A 1 181 ? 52.498 -23.142 -17.551 1.00 58.03 181 GLN A O 1
ATOM 1426 N N . GLY A 1 182 ? 51.031 -24.306 -18.778 1.00 53.97 182 GLY A N 1
ATOM 1427 C CA . GLY A 1 182 ? 51.915 -25.442 -19.062 1.00 53.97 182 GLY A CA 1
ATOM 1428 C C . GLY A 1 182 ? 53.068 -25.113 -20.019 1.00 53.97 182 GLY A C 1
ATOM 1429 O O . GLY A 1 182 ? 54.057 -25.836 -20.050 1.00 53.97 182 GLY A O 1
ATOM 1430 N N . ALA A 1 183 ? 52.983 -24.005 -20.763 1.00 50.81 183 ALA A N 1
ATOM 1431 C CA . ALA A 1 183 ? 54.093 -23.472 -21.556 1.00 50.81 183 ALA A CA 1
ATOM 1432 C C . ALA A 1 183 ? 55.081 -22.615 -20.732 1.00 50.81 183 ALA A C 1
ATOM 1434 O O . ALA A 1 183 ? 56.098 -22.190 -21.273 1.00 50.81 183 ALA A O 1
ATOM 1435 N N . MET A 1 184 ? 54.793 -22.347 -19.450 1.00 48.94 184 MET A N 1
ATOM 1436 C CA . MET A 1 184 ? 55.572 -21.445 -18.587 1.00 48.94 184 MET A CA 1
ATOM 1437 C C . MET A 1 184 ? 56.223 -22.146 -17.379 1.00 48.94 184 MET A C 1
ATOM 1439 O O . MET A 1 184 ? 56.674 -21.475 -16.456 1.00 48.94 184 MET A O 1
ATOM 1443 N N . GLU A 1 185 ? 56.302 -23.481 -17.388 1.00 52.81 185 GLU A N 1
ATOM 1444 C CA . GLU A 1 185 ? 57.009 -24.291 -16.380 1.00 52.81 185 GLU A CA 1
ATOM 1445 C C . GLU A 1 185 ? 57.985 -25.301 -17.018 1.00 52.81 185 GLU A C 1
ATOM 1447 O O . GLU A 1 185 ? 58.014 -26.461 -16.638 1.00 52.81 185 GLU A O 1
ATOM 1452 N N . ILE A 1 186 ? 58.821 -24.890 -17.979 1.00 50.53 186 ILE A N 1
ATOM 1453 C CA . ILE A 1 186 ? 60.127 -25.538 -18.214 1.00 50.53 186 ILE A CA 1
ATOM 1454 C C . ILE A 1 186 ? 61.111 -24.466 -18.704 1.00 50.53 186 ILE A C 1
ATOM 1456 O O . ILE A 1 186 ? 61.188 -24.198 -19.894 1.00 50.53 186 ILE A O 1
ATOM 1460 N N . ASP A 1 187 ? 61.832 -23.841 -17.775 1.00 47.22 187 ASP A N 1
ATOM 1461 C CA . ASP A 1 187 ? 63.229 -23.426 -17.974 1.00 47.22 187 ASP A CA 1
ATOM 1462 C C . ASP A 1 187 ? 63.853 -23.201 -16.591 1.00 47.22 187 ASP A C 1
ATOM 1464 O O . ASP A 1 187 ? 64.045 -22.093 -16.095 1.00 47.22 187 ASP A O 1
ATOM 1468 N N . THR A 1 188 ? 64.120 -24.319 -15.919 1.00 48.88 188 THR A N 1
ATOM 1469 C CA . THR A 1 188 ? 65.196 -24.395 -14.934 1.00 48.88 188 THR A CA 1
ATOM 1470 C C . THR A 1 188 ? 66.421 -24.970 -15.632 1.00 48.88 188 THR A C 1
ATOM 1472 O O . THR A 1 188 ? 66.481 -26.187 -15.835 1.00 48.88 188 THR A O 1
ATOM 1475 N N . GLN A 1 189 ? 67.385 -24.110 -15.962 1.00 38.72 189 GLN A N 1
ATOM 1476 C CA . GLN A 1 189 ? 68.820 -24.391 -15.876 1.00 38.72 189 GLN A CA 1
ATOM 1477 C C . GLN A 1 189 ? 69.610 -23.085 -15.791 1.00 38.72 189 GLN A C 1
ATOM 1479 O O . GLN A 1 189 ? 69.325 -22.166 -16.587 1.00 38.72 189 GLN A O 1
#

Sequence (189 aa):
MLAGIESVLFPEGQKLEEEWAKGQTTEVVAAVLYHVTMRFQAITAGVPIDSDSYAPIRKEILSILGKARKEVVFVGAEDAGAWDGWTTVKAKDFDAMVEAAKENEWLESDWYRGINDVVQNIGDGDVNMDEGDEGTQESVGRRADTMFQDRYDFLSAGRRAEYKTWKEAQLARIEKLLAAQGAMEIDTQ

pLDDT: mean 72.92, std 17.06, range [32.25, 93.31]